Protein AF-A0ABD5N5E5-F1 (afdb_monomer)

Mean predicted aligned error: 9.1 Å

Sequence (250 aa):
MISLVLTTMMSLALGVACGLLIPGIERKVHARIQQRVGPPITTPGFWNVMKFLFKKRITPNSPNPALYHLVLTAALACVLAVLAISTPAWWGILGFASVLGVAGLLKVEESVYVFMGSLADSVMSVRMPANDMTRYASFKDAVRTPFERVSAVRSLKMITLGSFPFYIALFIPFVKAGGVGFADVGRLSWPVIGSLSGLLGAATYFIGYNIMTNNRPFDIIKPKVDIIEGGLMEYAAAWRGMYYVLSGVL

Radius of gyration: 21.31 Å; Cα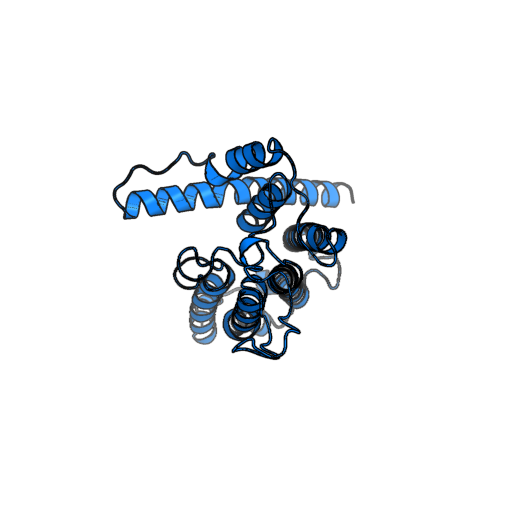 contacts (8 Å, |Δi|>4): 329; chains: 1; bounding box: 56×44×65 Å

Nearest PDB structures (foldseek):
  7z80-assembly1_H  TM=8.407E-01  e=4.094E-06  Escherichia coli BL21(DE3)
  7zmb-assembly1_1  TM=8.524E-01  e=7.679E-06  Thermochaetoides thermophila DSM 1495
  8iao-assembly1_H  TM=8.030E-01  e=4.430E-05  Mus musculus
  7tgh-assembly1_1  TM=8.026E-01  e=6.942E-05  Tetrahymena thermophila
  8uey-assembly1_1H  TM=5.786E-01  e=6.493E-03  Sus scrofa

Structure (mmCIF, N/CA/C/O backbone):
data_AF-A0ABD5N5E5-F1
#
_entry.id   AF-A0ABD5N5E5-F1
#
loop_
_atom_site.group_PDB
_atom_site.id
_atom_site.type_symbol
_atom_site.label_atom_id
_atom_site.label_alt_id
_atom_site.label_comp_id
_atom_site.label_asym_id
_atom_site.label_entity_id
_atom_site.label_seq_id
_atom_site.pdbx_PDB_ins_code
_atom_site.Cartn_x
_atom_site.Cartn_y
_atom_site.Cartn_z
_atom_site.occupancy
_atom_site.B_iso_or_equiv
_atom_site.auth_seq_id
_atom_site.auth_comp_id
_atom_site.auth_asym_id
_atom_site.auth_atom_id
_atom_site.pdbx_PDB_model_num
ATOM 1 N N . MET A 1 1 ? 29.349 5.158 -6.153 1.00 69.88 1 MET A N 1
ATOM 2 C CA . MET A 1 1 ? 28.641 4.955 -4.864 1.00 69.88 1 MET A CA 1
ATOM 3 C C . MET A 1 1 ? 27.874 6.200 -4.425 1.00 69.88 1 MET A C 1
ATOM 5 O O . MET A 1 1 ? 26.675 6.088 -4.231 1.00 69.88 1 MET A O 1
ATOM 9 N N . ILE A 1 2 ? 28.501 7.382 -4.349 1.00 79.19 2 ILE A N 1
ATOM 10 C CA . ILE A 1 2 ? 27.824 8.637 -3.947 1.00 79.19 2 ILE A CA 1
ATOM 11 C C . ILE A 1 2 ? 26.636 8.990 -4.865 1.00 79.19 2 ILE A C 1
ATOM 13 O O . ILE A 1 2 ? 25.566 9.329 -4.375 1.00 79.19 2 ILE A O 1
ATOM 17 N N . SER A 1 3 ? 26.778 8.826 -6.185 1.00 77.31 3 SER A N 1
ATOM 18 C CA . SER A 1 3 ? 25.686 9.047 -7.150 1.00 77.31 3 SER A CA 1
ATOM 19 C C . SER A 1 3 ? 24.491 8.105 -6.951 1.00 77.31 3 SER A C 1
ATOM 21 O O . SER A 1 3 ? 23.347 8.523 -7.106 1.00 77.31 3 SER A O 1
ATOM 23 N N . LEU A 1 4 ? 24.733 6.850 -6.558 1.00 78.88 4 LEU A N 1
ATOM 24 C CA . LEU A 1 4 ? 23.681 5.870 -6.269 1.00 78.88 4 LEU A CA 1
ATOM 25 C C . LEU A 1 4 ? 22.939 6.224 -4.972 1.00 78.88 4 LEU A C 1
ATOM 27 O O . LEU A 1 4 ? 21.713 6.214 -4.929 1.00 78.88 4 LEU A O 1
ATOM 31 N N . VAL A 1 5 ? 23.664 6.624 -3.926 1.00 81.25 5 VAL A N 1
ATOM 32 C CA . VAL A 1 5 ? 23.046 7.084 -2.670 1.00 81.25 5 VAL A CA 1
ATOM 33 C C . VAL A 1 5 ? 22.237 8.370 -2.887 1.00 81.25 5 VAL A C 1
ATOM 35 O O . VAL A 1 5 ? 21.127 8.500 -2.381 1.00 81.25 5 VAL A O 1
ATOM 38 N N . LEU A 1 6 ? 22.737 9.310 -3.690 1.00 83.94 6 LEU A N 1
ATOM 39 C CA . LEU A 1 6 ? 22.021 10.556 -3.966 1.00 83.94 6 LEU A CA 1
ATOM 40 C C . LEU A 1 6 ? 20.745 10.323 -4.790 1.00 83.94 6 LEU A C 1
ATOM 42 O O . LEU A 1 6 ? 19.688 10.853 -4.455 1.00 83.94 6 LEU A O 1
ATOM 46 N N . THR A 1 7 ? 20.827 9.511 -5.847 1.00 81.88 7 THR A N 1
ATOM 47 C CA . THR A 1 7 ? 19.668 9.198 -6.704 1.00 81.88 7 THR A CA 1
ATOM 48 C C . THR A 1 7 ? 18.578 8.457 -5.938 1.00 81.88 7 THR A C 1
ATOM 50 O O . THR A 1 7 ? 17.400 8.769 -6.096 1.00 81.88 7 THR A O 1
ATOM 53 N N . THR A 1 8 ? 18.957 7.545 -5.044 1.00 81.81 8 THR A N 1
ATOM 54 C CA . THR A 1 8 ? 18.003 6.830 -4.185 1.00 81.81 8 THR A CA 1
ATOM 55 C C . THR A 1 8 ? 17.321 7.733 -3.181 1.00 81.81 8 THR A C 1
ATOM 57 O O . THR A 1 8 ? 16.093 7.751 -3.127 1.00 81.81 8 THR A O 1
ATOM 60 N N . MET A 1 9 ? 18.081 8.544 -2.448 1.00 85.00 9 MET A N 1
ATOM 61 C CA . MET A 1 9 ? 17.521 9.531 -1.522 1.00 85.00 9 MET A CA 1
ATOM 62 C C . MET A 1 9 ? 16.560 10.489 -2.230 1.00 85.00 9 MET A C 1
ATOM 64 O O . MET A 1 9 ? 15.454 10.721 -1.743 1.00 85.00 9 MET A O 1
ATOM 68 N N . MET A 1 10 ? 16.934 10.984 -3.413 1.00 86.31 10 MET A N 1
ATOM 69 C CA . MET A 1 10 ? 16.081 11.872 -4.201 1.00 86.31 10 MET A CA 1
ATOM 70 C C . MET A 1 10 ? 14.803 11.170 -4.675 1.00 86.31 10 MET A C 1
ATOM 72 O O . MET A 1 10 ? 13.719 11.738 -4.566 1.00 86.31 10 MET A O 1
ATOM 76 N N . SER A 1 11 ? 14.902 9.926 -5.150 1.00 83.75 11 SER A N 1
ATOM 77 C CA . SER A 1 11 ? 13.737 9.152 -5.593 1.00 83.75 11 SER A CA 1
ATOM 78 C C . SER A 1 11 ? 12.757 8.845 -4.462 1.00 83.75 11 SER A C 1
ATOM 80 O O . SER A 1 11 ? 11.551 8.973 -4.652 1.00 83.75 11 SER A O 1
ATOM 82 N N . LEU A 1 12 ? 13.259 8.517 -3.269 1.00 85.81 12 LEU A N 1
ATOM 83 C CA . LEU A 1 12 ? 12.432 8.253 -2.095 1.00 85.81 12 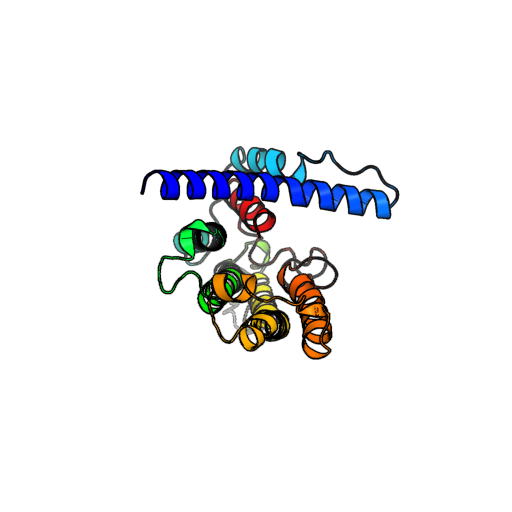LEU A CA 1
ATOM 84 C C . LEU A 1 12 ? 11.744 9.531 -1.621 1.00 85.81 12 LEU A C 1
ATOM 86 O O . LEU A 1 12 ? 10.546 9.515 -1.350 1.00 85.81 12 LEU A O 1
ATOM 90 N N . ALA A 1 13 ? 12.471 10.650 -1.580 1.00 87.25 13 ALA A N 1
ATOM 91 C CA . ALA A 1 13 ? 11.900 11.944 -1.228 1.00 87.25 13 ALA A CA 1
ATOM 92 C C . ALA A 1 13 ? 10.788 12.358 -2.206 1.00 87.25 13 ALA A C 1
ATOM 94 O O . ALA A 1 13 ? 9.707 12.760 -1.774 1.00 87.25 13 ALA A O 1
ATOM 95 N N . LEU A 1 14 ? 11.020 12.205 -3.515 1.00 87.38 14 LEU A N 1
ATOM 96 C CA . LEU A 1 14 ? 10.020 12.490 -4.545 1.00 87.38 14 LEU A CA 1
ATOM 97 C C . LEU A 1 14 ? 8.824 11.535 -4.473 1.00 87.38 14 LEU A C 1
ATOM 99 O O . LEU A 1 14 ? 7.688 11.993 -4.577 1.00 87.38 14 LEU A O 1
ATOM 103 N N . GLY A 1 15 ? 9.059 10.240 -4.255 1.00 84.88 15 GLY A N 1
ATOM 104 C CA . GLY A 1 15 ? 8.008 9.232 -4.119 1.00 84.88 15 GLY A CA 1
ATOM 105 C C . GLY A 1 15 ? 7.098 9.511 -2.925 1.00 84.88 15 GLY A C 1
ATOM 106 O O . GLY A 1 15 ? 5.880 9.552 -3.075 1.00 84.88 15 GLY A O 1
ATOM 107 N N . VAL A 1 16 ? 7.674 9.817 -1.760 1.00 86.50 16 VAL A N 1
ATOM 108 C CA . VAL A 1 16 ? 6.903 10.190 -0.564 1.00 86.50 16 VAL A CA 1
ATOM 109 C C . VAL A 1 16 ? 6.163 11.514 -0.770 1.00 86.50 16 VAL A C 1
ATOM 111 O O . VAL A 1 16 ? 4.989 11.619 -0.415 1.00 86.50 16 VAL A O 1
ATOM 114 N N . ALA A 1 17 ? 6.799 12.519 -1.380 1.00 86.69 17 ALA A N 1
ATOM 115 C CA . ALA A 1 17 ? 6.150 13.797 -1.668 1.00 86.69 17 ALA A CA 1
ATOM 116 C C . ALA A 1 17 ? 4.953 13.633 -2.619 1.00 86.69 17 ALA A C 1
ATOM 118 O O . ALA A 1 17 ? 3.877 14.167 -2.346 1.00 86.69 17 ALA A O 1
ATOM 119 N N . CYS A 1 18 ? 5.107 12.857 -3.696 1.00 85.69 18 CYS A N 1
ATOM 120 C CA . CYS A 1 18 ? 4.021 12.557 -4.627 1.00 85.69 18 CYS A CA 1
ATOM 121 C C . CYS A 1 18 ? 2.919 11.736 -3.949 1.00 85.69 18 CYS A C 1
ATOM 123 O O . CYS A 1 18 ? 1.743 12.082 -4.071 1.00 85.69 18 CYS A O 1
ATOM 125 N N . GLY A 1 19 ? 3.287 10.722 -3.163 1.00 84.62 19 GLY A N 1
ATOM 126 C CA . GLY A 1 19 ? 2.339 9.876 -2.441 1.00 84.62 19 GLY A CA 1
ATOM 127 C C . GLY A 1 19 ? 1.475 10.637 -1.433 1.00 84.62 19 GLY A C 1
ATOM 128 O O . GLY A 1 19 ? 0.301 10.335 -1.244 1.00 84.62 19 GLY A O 1
ATOM 129 N N . LEU A 1 20 ? 1.994 11.712 -0.835 1.00 86.69 20 LEU A N 1
ATOM 130 C CA . LEU A 1 20 ? 1.195 12.588 0.028 1.00 86.69 20 LEU A CA 1
ATOM 131 C C . LEU A 1 20 ? 0.226 13.494 -0.752 1.00 86.69 20 LEU A C 1
ATOM 133 O O . LEU A 1 20 ? -0.758 13.972 -0.184 1.00 86.69 20 LEU A O 1
ATOM 137 N N . LEU A 1 21 ? 0.469 13.748 -2.038 1.00 87.31 21 LEU A N 1
ATOM 138 C CA . LEU A 1 21 ? -0.374 14.614 -2.868 1.00 87.31 21 LEU A CA 1
ATOM 139 C C . LEU A 1 21 ? -1.486 13.842 -3.593 1.00 87.31 21 LEU A C 1
ATOM 141 O O . LEU A 1 21 ? -2.581 14.387 -3.765 1.00 87.31 21 LEU A O 1
ATOM 145 N N . ILE A 1 22 ? -1.245 12.580 -3.968 1.00 87.12 22 ILE A N 1
ATOM 146 C CA . ILE A 1 22 ? -2.197 11.735 -4.714 1.00 87.12 22 ILE A CA 1
ATOM 147 C C . ILE A 1 22 ? -3.571 11.633 -4.018 1.00 87.12 22 ILE A C 1
ATOM 149 O O . ILE A 1 22 ? -4.572 11.953 -4.668 1.00 87.12 22 ILE A O 1
ATOM 153 N N . PRO A 1 23 ? -3.677 11.333 -2.704 1.00 85.94 23 PRO A N 1
ATOM 154 C CA . PRO A 1 23 ? -4.973 11.279 -2.015 1.00 85.94 23 PRO A CA 1
ATOM 155 C C . PRO A 1 23 ? -5.729 12.618 -2.033 1.00 85.94 23 PRO A C 1
ATOM 157 O O . PRO A 1 23 ? -6.961 12.670 -1.960 1.00 85.94 23 PRO A O 1
ATOM 160 N N . GLY A 1 24 ? -4.988 13.726 -2.115 1.00 86.25 24 GLY A N 1
ATOM 161 C CA . GLY A 1 24 ? -5.522 15.073 -2.286 1.00 86.25 24 GLY A CA 1
ATOM 162 C C . GLY A 1 24 ? -6.202 15.272 -3.630 1.00 86.25 24 GLY A C 1
ATOM 163 O O . GLY A 1 24 ? -7.323 15.788 -3.698 1.00 86.25 24 GLY A O 1
ATOM 164 N N . ILE A 1 25 ? -5.530 14.835 -4.693 1.00 88.81 25 ILE A N 1
ATOM 165 C CA . ILE A 1 25 ? -6.036 14.902 -6.064 1.00 88.81 25 ILE A CA 1
ATOM 166 C C . ILE A 1 25 ? -7.268 14.008 -6.202 1.00 88.81 25 ILE A C 1
ATOM 168 O O . ILE A 1 25 ? -8.305 14.479 -6.672 1.00 88.81 25 ILE A O 1
ATOM 172 N N . GLU A 1 26 ? -7.198 12.772 -5.706 1.00 87.62 26 GLU A N 1
ATOM 173 C CA . GLU A 1 26 ? -8.296 11.806 -5.765 1.00 87.62 26 GLU A CA 1
ATOM 174 C C . GLU A 1 26 ? -9.577 12.377 -5.135 1.00 87.62 26 GLU A C 1
ATOM 176 O O . GLU A 1 26 ? -10.637 12.413 -5.762 1.00 87.62 26 GLU A O 1
ATOM 181 N N . ARG A 1 27 ? -9.486 12.939 -3.920 1.00 86.62 27 ARG A N 1
ATOM 182 C CA . ARG A 1 27 ? -10.649 13.547 -3.247 1.00 86.62 27 ARG A CA 1
ATOM 183 C C . ARG A 1 27 ? -11.213 14.750 -3.985 1.00 86.62 27 ARG A C 1
ATOM 185 O O . ARG A 1 27 ? -12.422 14.977 -3.927 1.00 86.62 27 ARG A O 1
ATOM 192 N N . LYS A 1 28 ? -10.366 15.531 -4.654 1.00 90.12 28 LYS A N 1
ATOM 193 C CA . LYS A 1 28 ? -10.814 16.678 -5.445 1.00 90.12 28 LYS A CA 1
ATOM 194 C C . LYS A 1 28 ? -11.566 16.211 -6.689 1.00 90.12 28 LYS A C 1
ATOM 196 O O . LYS A 1 28 ? -12.632 16.754 -6.966 1.00 90.12 28 LYS A O 1
ATOM 201 N N . VAL A 1 29 ? -11.071 15.180 -7.375 1.00 90.44 29 VAL A N 1
ATOM 202 C CA . VAL A 1 29 ? -11.747 14.556 -8.524 1.00 90.44 29 VAL A CA 1
ATOM 203 C C . VAL A 1 29 ? -13.093 13.962 -8.102 1.00 90.44 29 VAL A C 1
ATOM 205 O O . VAL A 1 29 ? -14.115 14.321 -8.682 1.00 90.44 29 VAL A O 1
ATOM 208 N N . HIS A 1 30 ? -13.133 13.165 -7.027 1.00 89.12 30 HIS A N 1
ATOM 209 C CA . HIS A 1 30 ? -14.384 12.611 -6.486 1.00 89.12 30 HIS A CA 1
ATOM 210 C C . HIS A 1 30 ? -15.402 13.697 -6.133 1.00 89.12 30 HIS A C 1
ATOM 212 O O . HIS A 1 30 ? -16.586 13.560 -6.428 1.00 89.12 30 HIS A O 1
ATOM 218 N N . ALA A 1 31 ? -14.954 14.795 -5.521 1.00 91.88 31 ALA A N 1
ATOM 219 C CA . ALA A 1 31 ? -15.828 15.912 -5.188 1.00 91.88 31 ALA A CA 1
ATOM 220 C C . ALA A 1 31 ? -16.404 16.590 -6.440 1.00 91.88 31 ALA A C 1
ATOM 222 O O . ALA A 1 31 ? -17.591 16.900 -6.458 1.00 91.88 31 ALA A O 1
ATOM 223 N N . ARG A 1 32 ? -15.601 16.765 -7.498 1.00 92.56 32 ARG A N 1
ATOM 224 C CA . ARG A 1 32 ? -16.070 17.326 -8.775 1.00 92.56 32 ARG A CA 1
ATOM 225 C C . ARG A 1 32 ? -17.082 16.422 -9.472 1.00 92.56 32 ARG A C 1
ATOM 227 O O . ARG A 1 32 ? -18.097 16.936 -9.926 1.00 92.56 32 ARG A O 1
ATOM 234 N N . ILE A 1 33 ? -16.849 15.108 -9.491 1.00 93.25 33 ILE A N 1
ATOM 235 C CA . ILE A 1 33 ? -17.811 14.122 -10.018 1.00 93.25 33 ILE A CA 1
ATOM 236 C C . ILE A 1 33 ? -19.137 14.205 -9.248 1.00 93.25 33 ILE A C 1
ATOM 238 O O . ILE A 1 33 ? -20.207 14.161 -9.839 1.00 93.25 33 ILE A O 1
ATOM 242 N N . GLN A 1 34 ? -19.064 14.397 -7.931 1.00 94.38 34 GLN A N 1
ATOM 243 C CA . GLN A 1 34 ? -20.222 14.573 -7.047 1.00 94.38 34 GLN A CA 1
ATOM 244 C C . GLN A 1 34 ? -20.783 16.006 -7.037 1.00 94.38 34 GLN A C 1
ATOM 246 O O . GLN A 1 34 ? -21.599 16.323 -6.177 1.00 94.38 34 GLN A O 1
ATOM 251 N N . GLN A 1 35 ? -20.314 16.886 -7.929 1.00 94.25 35 GLN A N 1
ATOM 252 C CA . GLN A 1 35 ? -20.734 18.289 -8.029 1.00 94.25 35 GLN A CA 1
ATOM 253 C C . GLN A 1 35 ? -20.646 19.080 -6.709 1.00 94.25 35 GLN A C 1
ATOM 255 O O . GLN A 1 35 ? -21.435 19.983 -6.446 1.00 94.25 35 GLN A O 1
ATOM 260 N N . ARG A 1 36 ? -19.645 18.783 -5.875 1.00 94.56 36 ARG A N 1
ATOM 261 C CA . ARG A 1 36 ? -19.340 19.523 -4.643 1.00 94.56 36 ARG A CA 1
ATOM 262 C C . ARG A 1 36 ? -17.916 20.069 -4.648 1.00 94.56 36 ARG A C 1
ATOM 264 O O . ARG A 1 36 ? -17.038 19.613 -5.385 1.00 94.56 36 ARG A O 1
ATOM 271 N N . VAL A 1 37 ? -17.658 21.066 -3.808 1.00 89.69 37 VAL A N 1
ATOM 272 C CA . VAL A 1 37 ? -16.299 21.589 -3.618 1.00 89.69 37 VAL A CA 1
ATOM 273 C C . VAL A 1 37 ? -15.527 20.638 -2.705 1.00 89.69 37 VAL A C 1
ATOM 275 O O . VAL A 1 37 ? -15.923 20.382 -1.570 1.00 89.69 37 VAL A O 1
ATOM 278 N N . GLY A 1 38 ? -14.440 20.073 -3.233 1.00 88.25 38 GLY A N 1
ATOM 279 C CA . GLY A 1 38 ? -13.550 19.189 -2.486 1.00 88.25 38 GLY A CA 1
ATOM 280 C C . GLY A 1 38 ? -12.571 19.950 -1.587 1.00 88.25 38 GLY A C 1
ATOM 281 O O . GLY A 1 38 ? -12.376 21.154 -1.763 1.00 88.25 38 GLY A O 1
ATOM 282 N N . PRO A 1 39 ? -11.916 19.250 -0.647 1.00 88.56 39 PRO A N 1
ATOM 283 C CA . PRO A 1 39 ? -10.874 19.840 0.185 1.00 88.56 39 PRO A CA 1
ATOM 284 C C . PRO A 1 39 ? -9.656 20.293 -0.652 1.00 88.56 39 PRO A C 1
ATOM 286 O O . PRO A 1 39 ? -9.466 19.820 -1.779 1.00 88.56 39 PRO A O 1
ATOM 289 N N . PRO A 1 40 ? -8.796 21.176 -0.109 1.00 89.38 40 PRO A N 1
ATOM 290 C CA . PRO A 1 40 ? -7.514 21.522 -0.724 1.00 89.38 40 PRO A CA 1
ATOM 291 C C . PRO A 1 40 ? -6.620 20.292 -0.935 1.00 89.38 40 PRO A C 1
ATOM 293 O O . PRO A 1 40 ? -6.684 19.329 -0.174 1.00 89.38 40 PRO A O 1
ATOM 296 N N . ILE A 1 41 ? -5.745 20.337 -1.946 1.00 85.88 41 ILE A N 1
ATOM 297 C CA . ILE A 1 41 ? -4.923 19.184 -2.372 1.00 85.88 41 ILE A CA 1
ATOM 298 C C . ILE A 1 41 ? -3.960 18.732 -1.259 1.00 85.88 41 ILE A C 1
ATOM 300 O O . ILE A 1 41 ? -3.747 17.543 -1.064 1.00 85.88 41 ILE A O 1
ATOM 304 N N . THR A 1 42 ? -3.423 19.659 -0.467 1.00 86.12 42 THR A N 1
ATOM 305 C CA . THR A 1 42 ? -2.471 19.347 0.614 1.00 86.12 42 THR A CA 1
ATOM 306 C C . THR A 1 42 ? -3.133 18.816 1.887 1.00 86.12 42 THR A C 1
ATOM 308 O O . THR A 1 42 ? -2.448 18.308 2.776 1.00 86.12 42 THR A O 1
ATOM 311 N N . THR A 1 43 ? -4.460 18.928 2.014 1.00 83.12 43 THR A N 1
ATOM 312 C CA . THR A 1 43 ? -5.166 18.583 3.254 1.00 83.12 43 THR A CA 1
ATOM 313 C C . THR A 1 43 ? -5.168 17.077 3.544 1.00 83.12 43 THR A C 1
ATOM 315 O O . THR A 1 43 ? -4.866 16.700 4.677 1.00 83.12 43 THR A O 1
ATOM 318 N N . PRO A 1 44 ? -5.480 16.187 2.579 1.00 79.56 44 PRO A N 1
ATOM 319 C CA . PRO A 1 44 ? -5.614 14.762 2.868 1.00 79.56 44 PRO A CA 1
ATOM 320 C C . PRO A 1 44 ? -4.305 14.045 3.203 1.00 79.56 44 PRO A C 1
ATOM 322 O O . PRO A 1 44 ? -4.348 13.124 4.014 1.00 79.56 44 PRO A O 1
ATOM 325 N N . GLY A 1 45 ? -3.181 14.461 2.617 1.00 81.94 45 GLY A N 1
ATOM 326 C CA . GLY A 1 45 ? -1.866 13.900 2.925 1.00 81.94 45 GLY A CA 1
ATOM 327 C C . GLY A 1 45 ? -1.163 14.679 4.025 1.00 81.94 45 GLY A C 1
ATOM 328 O O . GLY A 1 45 ? -1.266 14.332 5.200 1.00 81.94 45 GLY A O 1
ATOM 329 N N . PHE A 1 46 ? -0.474 15.757 3.648 1.00 84.06 46 PHE A N 1
ATOM 330 C CA . PHE A 1 46 ? 0.436 16.489 4.534 1.00 84.06 46 PHE A CA 1
ATOM 331 C C . PHE A 1 46 ? -0.221 16.959 5.842 1.00 84.06 46 PHE A C 1
ATOM 333 O O . PHE A 1 46 ? 0.261 16.640 6.931 1.00 84.06 46 PHE A O 1
ATOM 340 N N . TRP A 1 47 ? -1.359 17.659 5.767 1.00 87.06 47 TRP A N 1
ATOM 341 C CA . TRP A 1 47 ? -2.005 18.187 6.976 1.00 87.06 47 TRP A CA 1
ATOM 342 C C . TRP A 1 47 ? -2.575 17.102 7.885 1.00 87.06 47 TRP A C 1
ATOM 344 O O . TRP A 1 47 ? -2.540 17.252 9.107 1.00 87.06 47 TRP A O 1
ATOM 354 N N . ASN A 1 48 ? -3.084 16.005 7.324 1.00 86.19 48 ASN A N 1
ATOM 355 C CA . ASN A 1 48 ? -3.565 14.892 8.134 1.00 86.19 48 ASN A CA 1
ATOM 356 C C . ASN A 1 48 ? -2.420 14.203 8.868 1.00 86.19 48 ASN A C 1
ATOM 358 O O . ASN A 1 48 ? -2.558 13.948 10.062 1.00 86.19 48 ASN A O 1
ATOM 362 N N . VAL A 1 49 ? -1.296 13.947 8.194 1.00 87.75 49 VAL A N 1
ATOM 363 C CA . VAL A 1 49 ? -0.107 13.368 8.831 1.00 87.75 49 VAL A CA 1
ATOM 364 C C . VAL A 1 49 ? 0.321 14.250 10.003 1.00 87.75 49 VAL A C 1
ATOM 366 O O . VAL A 1 49 ? 0.337 13.774 11.137 1.00 87.75 49 VAL A O 1
ATOM 369 N N . MET A 1 50 ? 0.508 15.555 9.778 1.00 87.62 50 MET A N 1
ATOM 370 C CA . MET A 1 50 ? 0.855 16.505 10.845 1.00 87.62 50 MET A CA 1
ATOM 371 C C . MET A 1 50 ? -0.162 16.495 11.994 1.00 87.62 50 MET A C 1
ATOM 373 O O . MET A 1 50 ? 0.212 16.379 13.160 1.00 87.62 50 MET A O 1
ATOM 377 N N . LYS A 1 51 ? -1.464 16.530 11.687 1.00 89.38 51 LYS A N 1
ATOM 378 C CA . LYS A 1 51 ? -2.540 16.464 12.688 1.00 89.38 51 LYS A CA 1
ATOM 379 C C . LYS A 1 51 ? -2.459 15.203 13.549 1.00 89.38 51 LYS A C 1
ATOM 381 O O . LYS A 1 51 ? -2.711 15.273 14.750 1.00 89.38 51 LYS A O 1
ATOM 386 N N . PHE A 1 52 ? -2.171 14.049 12.953 1.00 88.44 52 PHE A N 1
ATOM 387 C CA . PHE A 1 52 ? -2.085 12.781 13.675 1.00 88.44 52 PHE A CA 1
ATOM 388 C C . PHE A 1 52 ? -0.813 12.670 14.521 1.00 88.44 52 PHE A C 1
ATOM 390 O O . PHE A 1 52 ? -0.884 12.085 15.601 1.00 88.44 52 PHE A O 1
ATOM 397 N N . LEU A 1 53 ? 0.299 13.282 14.099 1.00 87.56 53 LEU A N 1
ATOM 398 C CA . LEU A 1 53 ? 1.525 13.366 14.901 1.00 87.56 53 LEU A CA 1
ATOM 399 C C . LEU A 1 53 ? 1.320 14.148 16.208 1.00 87.56 53 LEU A C 1
ATOM 401 O O . LEU A 1 53 ? 1.858 13.749 17.237 1.00 87.56 53 LEU A O 1
ATOM 405 N N . PHE A 1 54 ? 0.514 15.214 16.191 1.00 89.00 54 PHE A N 1
ATOM 406 C CA . PHE A 1 54 ? 0.246 16.036 17.381 1.00 89.00 54 PHE A CA 1
ATOM 407 C C . PHE A 1 54 ? -0.776 15.441 18.359 1.00 89.00 54 PHE A C 1
ATOM 409 O O . PHE A 1 54 ? -0.985 15.981 19.446 1.00 89.00 54 PHE A O 1
ATOM 416 N N . LYS A 1 55 ? -1.448 14.341 18.006 1.00 90.19 55 LYS A N 1
ATOM 417 C CA . LYS A 1 55 ? -2.409 13.700 18.911 1.00 90.19 55 LYS A CA 1
ATOM 418 C C . LYS A 1 55 ? -1.703 12.882 19.994 1.00 90.19 55 LYS A C 1
ATOM 420 O O . LYS A 1 55 ? -0.665 12.268 19.755 1.00 90.19 55 LYS A O 1
ATOM 425 N N . LYS A 1 56 ? -2.321 12.809 21.179 1.00 86.25 56 LYS A N 1
ATOM 426 C CA . LYS A 1 56 ? -1.868 11.928 22.267 1.00 86.25 56 LYS A CA 1
ATOM 427 C C . LYS A 1 56 ? -1.921 10.469 21.817 1.00 86.25 56 LYS A C 1
ATOM 429 O O . LYS A 1 56 ? -2.925 10.032 21.255 1.00 86.25 56 LYS A O 1
ATOM 434 N N . ARG A 1 57 ? -0.837 9.732 22.066 1.00 81.19 57 ARG A N 1
ATOM 435 C CA . ARG A 1 57 ? -0.748 8.301 21.757 1.00 81.19 57 ARG A CA 1
ATOM 436 C C . ARG A 1 57 ? -1.632 7.521 22.725 1.00 81.19 57 ARG A C 1
ATOM 438 O O . ARG A 1 57 ? -1.610 7.787 23.922 1.00 81.19 57 ARG A O 1
ATOM 445 N N . ILE A 1 58 ? -2.395 6.583 22.181 1.00 79.56 58 ILE A N 1
ATOM 446 C CA . ILE A 1 58 ? -3.185 5.615 22.942 1.00 79.56 58 ILE A CA 1
ATOM 447 C C . ILE A 1 58 ? -2.441 4.286 22.833 1.00 79.56 58 ILE A C 1
ATOM 449 O O . ILE A 1 58 ? -1.924 3.963 21.760 1.00 79.56 58 ILE A O 1
ATOM 453 N N . THR A 1 59 ? -2.328 3.560 23.940 1.00 78.00 59 THR A N 1
ATOM 454 C CA . THR A 1 59 ? -1.774 2.205 23.943 1.00 78.00 59 THR A CA 1
ATOM 455 C C . THR A 1 59 ? -2.802 1.257 23.329 1.00 78.00 59 THR A C 1
ATOM 457 O O . THR A 1 59 ? -3.930 1.236 23.826 1.00 78.00 59 THR A O 1
ATOM 460 N N . PRO A 1 60 ? -2.453 0.511 22.268 1.00 77.44 60 PRO A N 1
ATOM 461 C CA . PRO A 1 60 ? -3.398 -0.390 21.625 1.00 77.44 60 PRO A CA 1
ATOM 462 C C . PRO A 1 60 ? -3.745 -1.547 22.561 1.00 77.44 60 PRO A C 1
ATOM 464 O O . PRO A 1 60 ? -2.871 -2.065 23.264 1.00 77.44 60 PRO A O 1
ATOM 467 N N . ASN A 1 61 ? -5.001 -1.980 22.537 1.00 77.56 61 ASN A N 1
ATOM 468 C CA . ASN A 1 61 ? -5.402 -3.226 23.173 1.00 77.56 61 ASN A CA 1
ATOM 469 C C . ASN A 1 61 ? -5.061 -4.389 22.228 1.00 77.56 61 ASN A C 1
ATOM 471 O O . ASN A 1 61 ? -5.747 -4.648 21.241 1.00 77.56 61 ASN A O 1
ATOM 475 N N . SER A 1 62 ? -3.923 -5.032 22.480 1.00 78.75 62 SER A N 1
ATOM 476 C CA . SER A 1 62 ? -3.387 -6.119 21.661 1.00 78.75 62 SER A CA 1
ATOM 477 C C . SER A 1 62 ? -2.717 -7.160 22.557 1.00 78.75 62 SER A C 1
ATOM 479 O O . SER A 1 62 ? -2.077 -6.770 23.539 1.00 78.75 62 SER A O 1
ATOM 481 N N . PRO A 1 63 ? -2.759 -8.459 22.200 1.00 78.50 63 PRO A N 1
ATOM 482 C CA . PRO A 1 63 ? -1.974 -9.487 22.878 1.00 78.50 63 PRO A CA 1
ATOM 483 C C . PRO A 1 63 ? -0.474 -9.171 22.887 1.00 78.50 63 PRO A C 1
ATOM 485 O O . PRO A 1 63 ? 0.232 -9.540 23.822 1.00 78.50 63 PRO A O 1
ATOM 488 N N . ASN A 1 64 ? 0.022 -8.481 21.850 1.00 83.31 64 ASN A N 1
ATOM 489 C CA . ASN A 1 64 ? 1.402 -8.019 21.783 1.00 83.31 64 ASN A CA 1
ATOM 490 C C . ASN A 1 64 ? 1.496 -6.624 21.127 1.00 83.31 64 ASN A C 1
ATOM 492 O O . ASN A 1 64 ? 1.607 -6.516 19.898 1.00 83.31 64 ASN A O 1
ATOM 496 N N . PRO A 1 65 ? 1.513 -5.541 21.929 1.00 82.06 65 PRO A N 1
ATOM 497 C CA . PRO A 1 65 ? 1.501 -4.173 21.411 1.00 82.06 65 PRO A CA 1
ATOM 498 C C . PRO A 1 65 ? 2.779 -3.810 20.640 1.00 82.06 65 PRO A C 1
ATOM 500 O O . PRO A 1 65 ? 2.734 -2.993 19.719 1.00 82.06 65 PRO A O 1
ATOM 503 N N . ALA A 1 66 ? 3.919 -4.427 20.968 1.00 85.56 66 ALA A N 1
ATOM 504 C CA . ALA A 1 66 ? 5.177 -4.174 20.270 1.00 85.56 66 ALA A CA 1
ATOM 505 C C . ALA A 1 66 ? 5.136 -4.708 18.832 1.00 85.56 66 ALA A C 1
ATOM 507 O O . ALA A 1 66 ? 5.484 -3.984 17.898 1.00 85.56 66 ALA A O 1
ATOM 508 N N . LEU A 1 67 ? 4.648 -5.942 18.643 1.00 85.62 67 LEU A N 1
ATOM 509 C CA . LEU A 1 67 ? 4.476 -6.524 17.309 1.00 85.62 67 LEU A CA 1
ATOM 510 C C . LEU A 1 67 ? 3.468 -5.731 16.481 1.00 85.62 67 LEU A C 1
ATOM 512 O O . LEU A 1 67 ? 3.723 -5.467 15.311 1.00 85.62 67 LEU A O 1
ATOM 516 N N . TYR A 1 68 ? 2.370 -5.279 17.085 1.00 84.50 68 TYR A N 1
ATOM 517 C CA . TYR A 1 68 ? 1.365 -4.482 16.381 1.00 84.50 68 TYR A CA 1
ATOM 518 C C . TYR A 1 68 ? 1.934 -3.170 15.809 1.00 84.50 68 TYR A C 1
ATOM 520 O O . TYR A 1 68 ? 1.612 -2.778 14.687 1.00 84.50 68 TYR A O 1
ATOM 528 N N . HIS A 1 69 ? 2.831 -2.499 16.532 1.00 86.56 69 HIS A N 1
ATOM 529 C CA . HIS A 1 69 ? 3.535 -1.323 16.012 1.00 86.56 69 HIS A CA 1
ATOM 530 C C . HIS A 1 69 ? 4.612 -1.678 14.979 1.00 86.56 69 HIS A C 1
ATOM 532 O O . HIS A 1 69 ? 4.753 -0.971 13.980 1.00 86.56 69 HIS A O 1
ATOM 538 N N . LEU A 1 70 ? 5.330 -2.785 15.186 1.00 87.81 70 LEU A N 1
ATOM 539 C CA . LEU A 1 70 ? 6.378 -3.260 14.281 1.00 87.81 70 LEU A CA 1
ATOM 540 C C . LEU A 1 70 ? 5.825 -3.657 12.910 1.00 87.81 70 LEU A C 1
ATOM 542 O O . LEU A 1 70 ? 6.451 -3.391 11.892 1.00 87.81 70 LEU A O 1
ATOM 546 N N . VAL A 1 71 ? 4.628 -4.238 12.862 1.00 87.25 71 VAL A N 1
ATOM 547 C CA . VAL A 1 71 ? 3.956 -4.597 11.606 1.00 87.25 71 VAL A CA 1
ATOM 548 C C . VAL A 1 71 ? 3.799 -3.367 10.700 1.00 87.25 71 VAL A C 1
ATOM 550 O O . VAL A 1 71 ? 4.098 -3.435 9.510 1.00 87.25 71 VAL A O 1
ATOM 553 N N . LEU A 1 72 ? 3.431 -2.209 11.259 1.00 86.94 72 LEU A N 1
ATOM 554 C CA . LEU A 1 72 ? 3.285 -0.978 10.480 1.00 86.94 72 LEU A CA 1
ATOM 555 C C . LEU A 1 72 ? 4.632 -0.381 10.037 1.00 86.94 72 LEU A C 1
ATOM 557 O O . LEU A 1 72 ? 4.738 0.132 8.922 1.00 86.94 72 LEU A O 1
ATOM 561 N N . THR A 1 73 ? 5.669 -0.438 10.879 1.00 86.81 73 THR A N 1
ATOM 562 C CA . THR A 1 73 ? 7.009 0.033 10.487 1.00 86.81 73 THR A CA 1
ATOM 563 C C . THR A 1 73 ? 7.628 -0.863 9.418 1.00 86.81 73 THR A C 1
ATOM 565 O O . THR A 1 73 ? 8.232 -0.351 8.476 1.00 86.81 73 THR A O 1
ATOM 568 N N . ALA A 1 74 ? 7.428 -2.178 9.519 1.00 88.44 74 ALA A N 1
ATOM 569 C CA . ALA A 1 74 ? 7.860 -3.155 8.527 1.00 88.44 74 ALA A CA 1
ATOM 570 C C . ALA A 1 74 ? 7.171 -2.928 7.175 1.00 88.44 74 ALA A C 1
ATOM 572 O O . ALA A 1 74 ? 7.841 -2.945 6.144 1.00 88.44 74 ALA A O 1
ATOM 573 N N . ALA A 1 75 ? 5.866 -2.636 7.173 1.00 86.75 75 ALA A N 1
ATOM 574 C CA . ALA A 1 75 ? 5.130 -2.294 5.958 1.00 86.75 75 ALA A CA 1
ATOM 575 C C . ALA A 1 75 ? 5.717 -1.058 5.266 1.00 86.75 75 ALA A C 1
ATOM 577 O O . ALA A 1 75 ? 5.999 -1.081 4.071 1.00 86.75 75 ALA A O 1
ATOM 578 N N . LEU A 1 76 ? 5.974 0.005 6.035 1.00 87.50 76 LEU A N 1
ATOM 579 C CA . LEU A 1 76 ? 6.553 1.241 5.508 1.00 87.50 76 LEU A CA 1
ATOM 580 C C . LEU A 1 76 ? 7.957 0.987 4.939 1.00 87.50 76 LEU A C 1
ATOM 582 O O . LEU A 1 76 ? 8.267 1.450 3.843 1.00 87.50 76 LEU A O 1
ATOM 586 N N . ALA A 1 77 ? 8.780 0.197 5.633 1.00 88.19 77 ALA A N 1
ATOM 587 C CA . ALA A 1 77 ? 10.094 -0.207 5.141 1.00 88.19 77 ALA A CA 1
ATOM 588 C C . ALA A 1 77 ? 10.009 -1.011 3.831 1.00 88.19 77 ALA A C 1
ATOM 590 O O . ALA A 1 77 ? 10.798 -0.757 2.923 1.00 88.19 77 ALA A O 1
ATOM 591 N N . CYS A 1 78 ? 9.037 -1.921 3.698 1.00 86.56 78 CYS A N 1
ATOM 592 C CA . CYS A 1 78 ? 8.816 -2.679 2.464 1.00 86.56 78 CYS A CA 1
ATOM 593 C C . CYS A 1 78 ? 8.437 -1.762 1.297 1.00 86.56 78 CYS A C 1
ATOM 595 O O . CYS A 1 78 ? 9.021 -1.877 0.224 1.00 86.56 78 CYS A O 1
ATOM 597 N N . VAL A 1 79 ? 7.530 -0.805 1.504 1.00 85.12 79 VAL A N 1
ATOM 598 C CA . VAL A 1 79 ? 7.125 0.147 0.455 1.00 85.12 79 VAL A CA 1
ATOM 599 C C . VAL A 1 79 ? 8.289 1.046 0.029 1.00 85.12 79 VAL A C 1
ATOM 601 O O . VAL A 1 79 ? 8.522 1.241 -1.164 1.00 85.12 79 VAL A O 1
ATOM 604 N N . LEU A 1 80 ? 9.083 1.545 0.982 1.00 85.12 80 LEU A N 1
ATOM 605 C CA . LEU A 1 80 ? 10.296 2.303 0.657 1.00 85.12 80 LEU A CA 1
ATOM 606 C C . LEU A 1 80 ? 11.328 1.441 -0.083 1.00 85.12 80 LEU A C 1
ATOM 608 O O . LEU A 1 80 ? 11.981 1.934 -1.000 1.00 85.12 80 LEU A O 1
ATOM 612 N N . ALA A 1 81 ? 11.457 0.158 0.263 1.00 82.81 81 ALA A N 1
ATOM 613 C CA . ALA A 1 81 ? 12.323 -0.768 -0.460 1.00 82.81 81 ALA A CA 1
ATOM 614 C C . ALA A 1 81 ? 11.842 -0.985 -1.904 1.00 82.81 81 ALA A C 1
ATOM 616 O O . ALA A 1 81 ? 12.661 -0.941 -2.819 1.00 82.81 81 ALA A O 1
ATOM 617 N N . VAL A 1 82 ? 10.531 -1.136 -2.131 1.00 82.56 82 VAL A N 1
ATOM 618 C CA . VAL A 1 82 ? 9.946 -1.234 -3.482 1.00 82.56 82 VAL A CA 1
ATOM 619 C C . VAL A 1 82 ? 10.265 0.014 -4.308 1.00 82.56 82 VAL A C 1
ATOM 621 O O . VAL A 1 82 ? 10.716 -0.108 -5.449 1.00 82.56 82 VAL A O 1
ATOM 624 N N . LEU A 1 83 ? 10.104 1.210 -3.734 1.00 80.25 83 LEU A N 1
ATOM 625 C CA . LEU A 1 83 ? 10.454 2.463 -4.410 1.00 80.25 83 LEU A CA 1
ATOM 626 C C . LEU A 1 83 ? 11.948 2.562 -4.730 1.00 80.25 83 LEU A C 1
ATOM 628 O O . LEU A 1 83 ? 12.311 2.958 -5.837 1.00 80.25 83 LEU A O 1
ATOM 632 N N . ALA A 1 84 ? 12.814 2.179 -3.789 1.00 77.81 84 ALA A N 1
ATOM 633 C CA . ALA A 1 84 ? 14.257 2.200 -3.997 1.00 77.81 84 ALA A CA 1
ATOM 634 C C . ALA A 1 84 ? 14.667 1.246 -5.130 1.00 77.81 84 ALA A C 1
ATOM 636 O O . ALA A 1 84 ? 15.379 1.651 -6.047 1.00 77.81 84 ALA A O 1
ATOM 637 N N . ILE A 1 85 ? 14.161 0.012 -5.115 1.00 75.94 85 ILE A N 1
ATOM 638 C CA . ILE A 1 85 ? 14.466 -1.028 -6.110 1.00 75.94 85 ILE A CA 1
ATOM 639 C C . ILE A 1 85 ? 13.942 -0.661 -7.503 1.00 75.94 85 ILE A C 1
ATOM 641 O O . ILE A 1 85 ? 14.572 -0.991 -8.507 1.00 75.94 85 ILE A O 1
ATOM 645 N N . SER A 1 86 ? 12.817 0.054 -7.576 1.00 71.31 86 SER A N 1
ATOM 646 C CA . SER A 1 86 ? 12.222 0.477 -8.848 1.00 71.31 86 SER A CA 1
ATOM 647 C C . SER A 1 86 ? 13.063 1.521 -9.592 1.00 71.31 86 SER A C 1
ATOM 649 O O . SER A 1 86 ? 12.818 1.776 -10.772 1.00 71.31 86 SER A O 1
ATOM 651 N N . THR A 1 87 ? 14.069 2.127 -8.951 1.00 73.50 87 THR A N 1
ATOM 652 C CA . THR A 1 87 ? 14.915 3.113 -9.631 1.00 73.50 87 THR A CA 1
ATOM 653 C C . THR A 1 87 ? 15.932 2.478 -10.590 1.00 73.50 87 THR A C 1
ATOM 655 O O . THR A 1 87 ? 16.579 1.488 -10.239 1.00 73.50 87 THR A O 1
ATOM 658 N N . PRO A 1 88 ? 16.176 3.093 -11.770 1.00 68.25 88 PRO A N 1
ATOM 659 C CA . PRO A 1 88 ? 17.123 2.580 -12.767 1.00 68.25 88 PRO A CA 1
ATOM 660 C C . PRO A 1 88 ? 18.549 2.350 -12.252 1.00 68.25 88 PRO A C 1
ATOM 662 O O . PRO A 1 88 ? 19.279 1.516 -12.782 1.00 68.25 88 PRO A O 1
ATOM 665 N N . ALA A 1 89 ? 18.944 3.059 -11.191 1.00 65.62 89 ALA A N 1
ATOM 666 C CA . ALA A 1 89 ? 20.252 2.917 -10.558 1.00 65.62 89 ALA A CA 1
ATOM 667 C C . ALA A 1 89 ? 20.487 1.528 -9.929 1.00 65.62 89 ALA A C 1
ATOM 669 O O . ALA A 1 89 ? 21.639 1.120 -9.788 1.00 65.62 89 ALA A O 1
ATOM 670 N N . TRP A 1 90 ? 19.426 0.791 -9.574 1.00 65.75 90 TRP A N 1
ATOM 671 C CA . TRP A 1 90 ? 19.519 -0.541 -8.954 1.00 65.75 90 TRP A CA 1
ATOM 672 C C . TRP A 1 90 ? 19.454 -1.686 -9.952 1.00 65.75 90 TRP A C 1
ATOM 674 O O . TRP A 1 90 ? 19.693 -2.830 -9.573 1.00 65.75 90 TRP A O 1
ATOM 684 N N . TRP A 1 91 ? 19.194 -1.405 -11.232 1.00 66.44 91 TRP A N 1
ATOM 685 C CA . TRP A 1 91 ? 19.053 -2.444 -12.253 1.00 66.44 91 TRP A CA 1
ATOM 686 C C . TRP A 1 91 ? 20.336 -3.254 -12.490 1.00 66.44 91 TRP A C 1
ATOM 688 O O . TRP A 1 91 ? 20.262 -4.371 -12.989 1.00 66.44 91 TRP A O 1
ATOM 698 N N . GLY A 1 92 ? 21.501 -2.722 -12.099 1.00 59.94 92 GLY A N 1
ATOM 699 C CA . GLY A 1 92 ? 22.791 -3.419 -12.173 1.00 59.94 92 GLY A CA 1
ATOM 700 C C . GLY A 1 92 ? 23.136 -4.298 -10.963 1.00 59.94 92 GLY A C 1
ATOM 701 O O . GLY A 1 92 ? 24.091 -5.068 -11.038 1.00 59.94 92 GLY A O 1
ATOM 702 N N . ILE A 1 93 ? 22.398 -4.208 -9.850 1.00 61.97 93 ILE A N 1
ATOM 703 C CA . ILE A 1 93 ? 22.643 -5.031 -8.657 1.00 61.97 93 ILE A CA 1
ATOM 704 C C . ILE A 1 93 ? 21.797 -6.304 -8.786 1.00 61.97 93 ILE A C 1
ATOM 706 O O . ILE A 1 93 ? 20.574 -6.286 -8.639 1.00 61.97 93 ILE A O 1
ATOM 710 N N . LEU A 1 94 ? 22.472 -7.407 -9.123 1.00 53.12 94 LEU A N 1
ATOM 711 C CA . LEU A 1 94 ? 21.889 -8.720 -9.414 1.00 53.12 94 LEU A CA 1
ATOM 712 C C . LEU A 1 94 ? 20.889 -9.179 -8.333 1.00 53.12 94 LEU A C 1
ATOM 714 O O . LEU A 1 94 ? 21.223 -9.260 -7.154 1.00 53.12 94 LEU A O 1
ATOM 718 N N . GLY A 1 95 ? 19.667 -9.516 -8.763 1.00 56.53 95 GLY A N 1
ATOM 719 C CA . GLY A 1 95 ? 18.654 -10.231 -7.971 1.00 56.53 95 GLY A CA 1
ATOM 720 C C . GLY A 1 95 ? 17.444 -9.396 -7.536 1.00 56.53 95 GLY A C 1
ATOM 721 O O . GLY A 1 95 ? 16.309 -9.851 -7.689 1.00 56.53 95 GLY A O 1
ATOM 722 N N . PHE A 1 96 ? 17.652 -8.160 -7.072 1.00 51.88 96 PHE A N 1
ATOM 723 C CA . PHE A 1 96 ? 16.559 -7.320 -6.554 1.00 51.88 96 PHE A CA 1
ATOM 724 C C . PHE A 1 96 ? 15.818 -6.530 -7.637 1.00 51.88 96 PHE A C 1
ATOM 726 O O . PHE A 1 96 ? 14.630 -6.275 -7.486 1.00 51.88 96 PHE A O 1
ATOM 733 N N . ALA A 1 97 ? 16.457 -6.231 -8.770 1.00 58.56 97 ALA A N 1
ATOM 734 C CA . ALA A 1 97 ? 15.819 -5.590 -9.926 1.00 58.56 97 ALA A CA 1
ATOM 735 C C . ALA A 1 97 ? 15.099 -6.590 -10.852 1.00 58.56 97 ALA A C 1
ATOM 737 O O . ALA A 1 97 ? 15.096 -6.449 -12.078 1.00 58.56 97 ALA A O 1
ATOM 738 N N . SER A 1 98 ? 14.531 -7.636 -10.257 1.00 71.06 98 SER A N 1
ATOM 739 C CA . SER A 1 98 ? 13.704 -8.611 -10.947 1.00 71.06 98 SER A CA 1
ATOM 740 C C . SER A 1 98 ? 12.241 -8.363 -10.612 1.00 71.06 98 SER A C 1
ATOM 742 O O . SER A 1 98 ? 11.886 -7.942 -9.508 1.00 71.06 98 SER A O 1
ATOM 744 N N . VAL A 1 99 ? 11.371 -8.685 -11.558 1.00 74.69 99 VAL A N 1
ATOM 745 C CA . VAL A 1 99 ? 9.918 -8.708 -11.344 1.00 74.69 99 VAL A CA 1
ATOM 746 C C . VAL A 1 99 ? 9.524 -9.502 -10.123 1.00 74.69 99 VAL A C 1
ATOM 748 O O . VAL A 1 99 ? 8.638 -9.097 -9.380 1.00 74.69 99 VAL A O 1
ATOM 751 N N . LEU A 1 100 ? 10.191 -10.639 -9.932 1.00 75.62 100 LEU A N 1
ATOM 752 C CA . LEU A 1 100 ? 9.912 -11.544 -8.835 1.00 75.62 100 LEU A CA 1
ATOM 753 C C . LEU A 1 100 ? 10.175 -10.865 -7.486 1.00 75.62 100 LEU A C 1
ATOM 755 O O . LEU A 1 100 ? 9.399 -11.047 -6.554 1.00 75.62 100 LEU A O 1
ATOM 759 N N . GLY A 1 101 ? 11.228 -10.043 -7.406 1.00 75.81 101 GLY A N 1
ATOM 760 C CA . GLY A 1 101 ? 11.544 -9.246 -6.223 1.00 75.81 101 GLY A CA 1
ATOM 761 C C . GLY A 1 101 ? 10.465 -8.210 -5.913 1.00 75.81 101 GLY A C 1
ATOM 762 O O . GLY A 1 101 ? 9.997 -8.135 -4.779 1.00 75.81 101 GLY A O 1
ATOM 763 N N . VAL A 1 102 ? 10.010 -7.458 -6.920 1.00 79.25 102 VAL A N 1
ATOM 764 C CA . VAL A 1 102 ? 8.946 -6.453 -6.736 1.00 79.25 102 VAL A CA 1
ATOM 765 C C . VAL A 1 102 ? 7.605 -7.111 -6.408 1.00 79.25 102 VAL A C 1
ATOM 767 O O . VAL A 1 102 ? 6.943 -6.701 -5.458 1.00 79.25 102 VAL A O 1
ATOM 770 N N . ALA A 1 103 ? 7.230 -8.172 -7.124 1.00 81.69 103 ALA A N 1
ATOM 771 C CA . ALA A 1 103 ? 6.016 -8.935 -6.851 1.00 81.69 103 ALA A CA 1
ATOM 772 C C . ALA A 1 103 ? 6.036 -9.567 -5.449 1.00 81.69 103 ALA A C 1
ATOM 774 O O . ALA A 1 103 ? 5.032 -9.535 -4.741 1.00 81.69 103 ALA A O 1
ATOM 775 N N . GLY A 1 104 ? 7.187 -10.093 -5.017 1.00 81.75 104 GLY A N 1
ATOM 776 C CA . GLY A 1 104 ? 7.370 -10.640 -3.676 1.00 81.75 104 GLY A CA 1
ATOM 777 C C . GLY A 1 104 ? 7.210 -9.584 -2.582 1.00 81.75 104 GLY A C 1
ATOM 778 O O . GLY A 1 104 ? 6.505 -9.822 -1.606 1.00 81.75 104 GLY A O 1
ATOM 779 N N . LEU A 1 105 ? 7.805 -8.400 -2.752 1.00 82.69 105 LEU A N 1
ATOM 780 C CA . LEU A 1 105 ? 7.684 -7.308 -1.781 1.00 82.69 105 LEU A CA 1
ATOM 781 C C . LEU A 1 105 ? 6.261 -6.736 -1.701 1.00 82.69 105 LEU A C 1
ATOM 783 O O . LEU A 1 105 ? 5.790 -6.460 -0.598 1.00 82.69 105 LEU A O 1
ATOM 787 N N . LEU A 1 106 ? 5.558 -6.620 -2.833 1.00 83.69 106 LEU A N 1
ATOM 788 C CA . LEU A 1 106 ? 4.133 -6.260 -2.849 1.00 83.69 106 LEU A CA 1
ATOM 789 C C . LEU A 1 106 ? 3.292 -7.295 -2.089 1.00 83.69 106 LEU A C 1
ATOM 791 O O . LEU A 1 106 ? 2.423 -6.937 -1.299 1.00 83.69 106 LEU A O 1
ATOM 795 N N . LYS A 1 107 ? 3.615 -8.587 -2.226 1.00 84.50 107 LYS A N 1
ATOM 796 C CA . LYS A 1 107 ? 2.930 -9.646 -1.476 1.00 84.50 107 LYS A CA 1
ATOM 797 C C . LYS A 1 107 ? 3.163 -9.566 0.032 1.00 84.50 107 LYS A C 1
ATOM 799 O O . LYS A 1 107 ? 2.261 -9.866 0.817 1.00 84.50 107 LYS A O 1
ATOM 804 N N . VAL A 1 108 ? 4.368 -9.173 0.443 1.00 84.38 108 VAL A N 1
ATOM 805 C CA . VAL A 1 108 ? 4.684 -8.951 1.858 1.00 84.38 108 VAL A CA 1
ATOM 806 C C . VAL A 1 108 ? 3.857 -7.789 2.402 1.00 84.38 108 VAL A C 1
ATOM 808 O O . VAL A 1 108 ? 3.266 -7.945 3.467 1.00 84.38 108 VAL A O 1
ATOM 811 N N . GLU A 1 109 ? 3.743 -6.676 1.675 1.00 82.75 109 GLU A N 1
ATOM 812 C CA . GLU A 1 109 ? 2.909 -5.533 2.077 1.00 82.75 109 GLU A CA 1
ATOM 813 C C . GLU A 1 109 ? 1.437 -5.923 2.252 1.00 82.75 109 GLU A C 1
ATOM 815 O O . GLU A 1 109 ? 0.855 -5.654 3.300 1.00 82.75 109 GLU A O 1
ATOM 820 N N . GLU A 1 110 ? 0.868 -6.669 1.310 1.00 81.00 110 GLU A N 1
ATOM 821 C CA . GLU A 1 110 ? -0.489 -7.207 1.416 1.00 81.00 110 GLU A CA 1
ATOM 822 C C . GLU A 1 110 ? -0.686 -8.015 2.715 1.00 81.00 110 GLU A C 1
ATOM 824 O O . GLU A 1 110 ? -1.669 -7.837 3.443 1.00 81.00 110 GLU A O 1
ATOM 829 N N . SER A 1 111 ? 0.275 -8.883 3.049 1.00 83.38 111 SER A N 1
ATOM 830 C CA . SER A 1 111 ? 0.200 -9.763 4.223 1.00 83.38 111 SER A CA 1
ATOM 831 C C . SER A 1 111 ? 0.163 -9.006 5.557 1.00 83.38 111 SER A C 1
ATOM 833 O O . SER A 1 111 ? -0.438 -9.486 6.523 1.00 83.38 111 SER A O 1
ATOM 835 N N . VAL A 1 112 ? 0.718 -7.789 5.607 1.00 84.06 112 VAL A N 1
ATOM 836 C CA . VAL A 1 112 ? 0.695 -6.908 6.786 1.00 84.06 112 VAL A CA 1
ATOM 837 C C . VAL A 1 112 ? -0.740 -6.657 7.246 1.00 84.06 112 VAL A C 1
ATOM 839 O O . VAL A 1 112 ? -1.003 -6.701 8.448 1.00 84.06 112 VAL A O 1
ATOM 842 N N . TYR A 1 113 ? -1.696 -6.468 6.331 1.00 79.50 113 TYR A N 1
ATOM 843 C CA . TYR A 1 113 ? -3.099 -6.237 6.700 1.00 79.50 113 TYR A CA 1
ATOM 844 C C . TYR A 1 113 ? -3.734 -7.427 7.429 1.00 79.50 113 TYR A C 1
ATOM 846 O O . TYR A 1 113 ? -4.624 -7.235 8.261 1.00 79.50 113 TYR A O 1
ATOM 854 N N . VAL A 1 114 ? -3.284 -8.654 7.152 1.00 85.44 114 VAL A N 1
ATOM 855 C CA . VAL A 1 114 ? -3.724 -9.854 7.884 1.00 85.44 114 VAL A CA 1
ATOM 856 C C . VAL A 1 114 ? -3.160 -9.831 9.301 1.00 85.44 114 VAL A C 1
ATOM 858 O O . VAL A 1 114 ? -3.901 -10.049 10.261 1.00 85.44 114 VAL A O 1
ATOM 861 N N . PHE A 1 115 ? -1.874 -9.502 9.450 1.00 85.81 115 PHE A N 1
ATOM 862 C CA . PHE A 1 115 ? -1.233 -9.391 10.761 1.00 85.81 115 PHE A CA 1
ATOM 863 C C . PHE A 1 115 ? -1.851 -8.281 11.616 1.00 85.81 115 PHE A C 1
ATOM 865 O O . PHE A 1 115 ? -2.100 -8.501 12.798 1.00 85.81 115 PHE A O 1
ATOM 872 N N . MET A 1 116 ? -2.177 -7.129 11.022 1.00 83.50 116 MET A N 1
ATOM 873 C CA . MET A 1 116 ? -2.881 -6.038 11.706 1.00 83.50 116 MET A CA 1
ATOM 874 C C . MET A 1 116 ? -4.239 -6.499 12.251 1.00 83.50 116 MET A C 1
ATOM 876 O O . MET A 1 116 ? -4.528 -6.291 13.425 1.00 83.50 116 MET A O 1
ATOM 880 N N . GLY A 1 117 ? -5.052 -7.176 11.434 1.00 82.31 117 GLY A N 1
ATOM 881 C CA . GLY A 1 117 ? -6.360 -7.677 11.872 1.00 82.31 117 GLY A CA 1
ATOM 882 C C . GLY A 1 117 ? -6.282 -8.824 12.886 1.00 82.31 117 GLY A C 1
ATOM 883 O O . GLY A 1 117 ? -7.164 -8.957 13.725 1.00 82.31 117 GLY A O 1
ATOM 884 N N . SER A 1 118 ? -5.229 -9.646 12.845 1.00 83.94 118 SER A N 1
ATOM 885 C CA . SER A 1 118 ? -5.049 -10.743 13.804 1.00 83.94 118 SER A CA 1
ATOM 886 C C . SER A 1 118 ? -4.508 -10.292 15.162 1.00 83.94 118 SER A C 1
ATOM 888 O O . SER A 1 118 ? -4.720 -10.997 16.146 1.00 83.94 118 SER A O 1
ATOM 890 N N . LEU A 1 119 ? -3.760 -9.186 15.210 1.00 83.38 119 LEU A N 1
ATOM 891 C CA . LEU A 1 119 ? -3.122 -8.677 16.428 1.00 83.38 119 LEU A CA 1
ATOM 892 C C . LEU A 1 119 ? -3.937 -7.574 17.116 1.00 83.38 119 LEU A C 1
ATOM 894 O O . LEU A 1 119 ? -3.611 -7.217 18.246 1.00 83.38 119 LEU A O 1
ATOM 898 N N . ALA A 1 120 ? -4.962 -7.025 16.467 1.00 77.88 120 ALA A N 1
ATOM 899 C CA . ALA A 1 120 ? -5.852 -6.037 17.066 1.00 77.88 120 ALA A CA 1
ATOM 900 C C . ALA A 1 120 ? -7.010 -6.731 17.802 1.00 77.88 120 ALA A C 1
ATOM 902 O O . ALA A 1 120 ? -7.750 -7.500 17.195 1.00 77.88 120 ALA A O 1
ATOM 903 N N . ASP A 1 121 ? -7.193 -6.424 19.087 1.00 73.69 121 ASP A N 1
ATOM 904 C CA . ASP A 1 121 ? -8.348 -6.864 19.874 1.00 73.69 121 ASP A CA 1
ATOM 905 C C . ASP A 1 121 ? -9.016 -5.613 20.479 1.00 73.69 121 ASP A C 1
ATOM 907 O O . ASP A 1 121 ? -8.695 -5.198 21.595 1.00 73.69 121 ASP A O 1
ATOM 911 N N . SER A 1 122 ? -9.930 -4.954 19.752 1.00 69.31 122 SER A N 1
ATOM 912 C CA . SER A 1 122 ? -10.468 -3.678 20.240 1.00 69.31 122 SER A CA 1
ATOM 913 C C . SER A 1 122 ? -11.482 -3.815 21.369 1.00 69.31 122 SER A C 1
ATOM 915 O O . SER A 1 122 ? -12.237 -4.786 21.485 1.00 69.31 122 SER A O 1
ATOM 917 N N . VAL A 1 123 ? -11.571 -2.746 22.164 1.00 57.03 123 VAL A N 1
ATOM 918 C CA . VAL A 1 123 ? -12.572 -2.577 23.231 1.00 57.03 123 VAL A CA 1
ATOM 919 C C . VAL A 1 123 ? -14.005 -2.658 22.681 1.00 57.03 123 VAL A C 1
ATOM 921 O O . VAL A 1 123 ? -14.904 -3.146 23.361 1.00 57.03 123 VAL A O 1
ATOM 924 N N . MET A 1 124 ? -14.229 -2.233 21.431 1.00 55.69 124 MET A N 1
ATOM 925 C CA . MET A 1 124 ? -15.543 -2.283 20.770 1.00 55.69 124 MET A CA 1
ATOM 926 C C . MET A 1 124 ? -15.986 -3.713 20.455 1.00 55.69 124 MET A C 1
ATOM 928 O O . MET A 1 124 ? -17.187 -3.981 20.369 1.00 55.69 124 MET A O 1
ATOM 932 N N . SER A 1 125 ? -15.030 -4.629 20.301 1.00 53.16 125 SER A N 1
ATOM 933 C CA . SER A 1 125 ? -15.312 -6.028 20.021 1.00 53.16 125 SER A CA 1
ATOM 934 C C . SER A 1 125 ? -15.555 -6.866 21.279 1.00 53.16 125 SER A C 1
ATOM 936 O O . SER A 1 125 ? -16.183 -7.925 21.199 1.00 53.16 125 SER A O 1
ATOM 938 N N . VAL A 1 126 ? -15.111 -6.399 22.448 1.00 52.81 126 VAL A N 1
ATOM 939 C CA . VAL A 1 126 ? -15.330 -7.075 23.732 1.00 52.81 126 VAL A C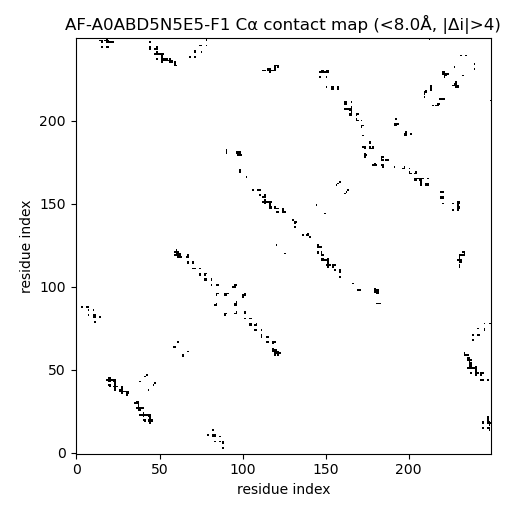A 1
ATOM 940 C C . VAL A 1 126 ? -16.573 -6.493 24.405 1.00 52.81 126 VAL A C 1
ATOM 942 O O . VAL A 1 126 ? -16.497 -5.760 25.384 1.00 52.81 126 VAL A O 1
ATOM 945 N N . ARG A 1 127 ? -17.765 -6.844 23.908 1.00 46.09 127 ARG A N 1
ATOM 946 C CA . ARG A 1 127 ? -19.019 -6.591 24.651 1.00 46.09 127 ARG A CA 1
ATOM 947 C C . ARG A 1 127 ? -19.326 -7.636 25.722 1.00 46.09 127 ARG A C 1
ATOM 949 O O . ARG A 1 127 ? -20.385 -7.582 26.336 1.00 46.09 127 ARG A O 1
ATOM 956 N N . MET A 1 128 ? -18.416 -8.572 25.983 1.00 45.84 128 MET A N 1
ATOM 957 C CA . MET A 1 128 ? -18.614 -9.546 27.050 1.00 45.84 128 MET A CA 1
ATOM 958 C C . MET A 1 128 ? -17.265 -9.870 27.716 1.00 45.84 128 MET A C 1
ATOM 960 O O . MET A 1 128 ? -16.453 -10.578 27.124 1.00 45.84 128 MET A O 1
ATOM 964 N N . PRO A 1 129 ? -16.987 -9.326 28.915 1.00 43.56 129 PRO A N 1
ATOM 965 C CA . PRO A 1 129 ? -15.676 -9.433 29.559 1.00 43.56 129 PRO A CA 1
ATOM 966 C C . PRO A 1 129 ? -15.354 -10.821 30.129 1.00 43.56 129 PRO A C 1
ATOM 968 O O . PRO A 1 129 ? -14.204 -11.090 30.452 1.00 43.56 129 PRO A O 1
ATOM 971 N N . ALA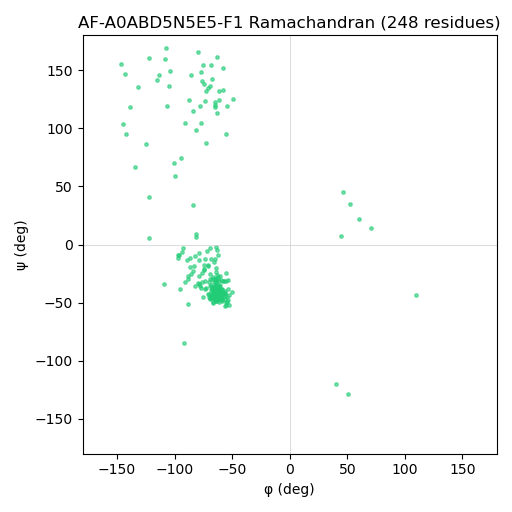 A 1 130 ? -16.329 -11.723 30.242 1.00 50.41 130 ALA A N 1
ATOM 972 C CA . ALA A 1 130 ? -16.124 -13.043 30.830 1.00 50.41 130 ALA A CA 1
ATOM 973 C C . ALA A 1 130 ? -16.723 -14.117 29.935 1.00 50.41 130 ALA A C 1
ATOM 975 O O . ALA A 1 130 ? -17.838 -13.936 29.444 1.00 50.41 130 ALA A O 1
ATOM 976 N N . ASN A 1 131 ? -16.006 -15.218 29.702 1.00 49.62 131 ASN A N 1
ATOM 977 C CA . ASN A 1 131 ? -16.642 -16.478 29.320 1.00 49.62 131 ASN A CA 1
ATOM 978 C C . ASN A 1 131 ? -17.660 -16.726 30.426 1.00 49.62 131 ASN A C 1
ATOM 980 O O . ASN A 1 131 ? -17.265 -16.743 31.593 1.00 49.62 131 ASN A O 1
ATOM 984 N N . ASP A 1 132 ? -18.947 -16.803 30.106 1.00 45.19 132 ASP A N 1
ATOM 985 C CA . ASP A 1 132 ? -19.927 -17.035 31.153 1.00 45.19 132 ASP A CA 1
ATOM 986 C C . ASP A 1 132 ? -19.785 -18.500 31.583 1.00 45.19 132 ASP A C 1
ATOM 988 O O . ASP A 1 132 ? -20.357 -19.419 31.005 1.00 45.19 132 ASP A O 1
ATOM 992 N N . MET A 1 133 ? -18.884 -18.720 32.542 1.00 48.66 133 MET A N 1
ATOM 993 C CA . MET A 1 133 ? -18.627 -20.010 33.172 1.00 48.66 133 MET A CA 1
ATOM 994 C C . MET A 1 133 ? -19.790 -20.399 34.093 1.00 48.66 133 MET A C 1
ATOM 996 O O . MET A 1 133 ? -19.810 -21.506 34.635 1.00 48.66 133 MET A O 1
ATOM 1000 N N . THR A 1 134 ? -20.771 -19.509 34.282 1.00 51.12 134 THR A N 1
ATOM 1001 C CA . THR A 1 134 ? -21.947 -19.803 35.086 1.00 51.12 134 THR A CA 1
ATOM 1002 C C . THR A 1 134 ? -22.896 -20.731 34.328 1.00 51.12 134 THR A C 1
ATOM 1004 O O . THR A 1 134 ? -23.124 -20.637 33.124 1.00 51.12 134 THR A O 1
ATOM 1007 N N . ARG A 1 135 ? -23.436 -21.705 35.062 1.00 46.25 135 ARG A N 1
ATOM 1008 C CA . ARG A 1 135 ? -24.170 -22.874 34.554 1.00 46.25 135 ARG A CA 1
ATOM 1009 C C . ARG A 1 135 ? -25.480 -22.540 33.809 1.00 46.25 135 ARG A C 1
ATOM 1011 O O . ARG A 1 135 ? -26.081 -23.466 33.277 1.00 46.25 135 ARG A O 1
ATOM 1018 N N . TYR A 1 136 ? -25.896 -21.269 33.767 1.00 50.59 136 TYR A N 1
ATOM 1019 C CA . TYR A 1 136 ? -27.219 -20.812 33.313 1.00 50.59 136 TYR A CA 1
ATOM 1020 C C . TYR A 1 136 ? -27.198 -19.803 32.151 1.00 50.59 136 TYR A C 1
ATOM 1022 O O . TYR A 1 136 ? -28.250 -19.307 31.754 1.00 50.59 136 TYR A O 1
ATOM 1030 N N . ALA A 1 137 ? -26.033 -19.500 31.577 1.00 53.47 137 ALA A N 1
ATOM 1031 C CA . ALA A 1 137 ? -25.958 -18.675 30.378 1.00 53.47 137 ALA A CA 1
ATOM 1032 C C . ALA A 1 137 ? -26.443 -19.455 29.143 1.00 53.47 137 ALA A C 1
ATOM 1034 O O . ALA A 1 137 ? -25.987 -20.568 28.886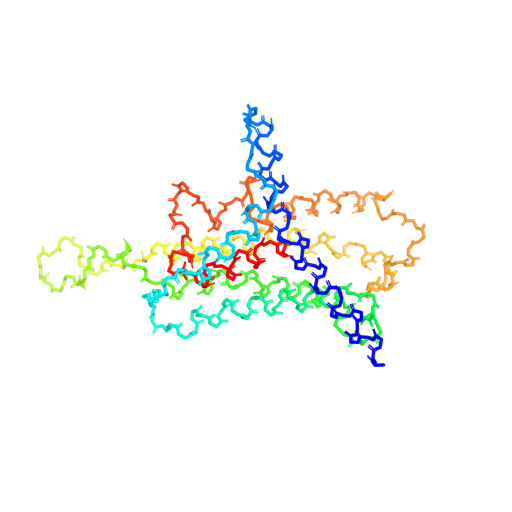 1.00 53.47 137 ALA A O 1
ATOM 1035 N N . SER A 1 138 ? -27.323 -18.849 28.339 1.00 51.56 138 SER A N 1
ATOM 1036 C CA . SER A 1 138 ? -27.901 -19.464 27.128 1.00 51.56 138 SER A CA 1
ATOM 1037 C C . SER A 1 138 ? -26.873 -19.809 26.031 1.00 51.56 138 SER A C 1
ATOM 1039 O O . SER A 1 138 ? -27.228 -20.467 25.057 1.00 51.56 138 SER A O 1
ATOM 1041 N N . PHE A 1 139 ? -25.614 -19.375 26.167 1.00 52.81 139 PHE A N 1
ATOM 1042 C CA . PHE A 1 139 ? -24.544 -19.532 25.174 1.00 52.81 139 PHE A CA 1
ATOM 1043 C C . PHE A 1 139 ? -23.235 -20.003 25.831 1.00 52.81 139 PHE A C 1
ATOM 1045 O O . PHE A 1 139 ? -22.245 -19.270 25.884 1.00 52.81 139 PHE A O 1
ATOM 1052 N N . LYS A 1 140 ? -23.231 -21.230 26.361 1.00 50.06 140 LYS A N 1
ATOM 1053 C CA . LYS A 1 140 ? -22.019 -21.891 26.874 1.00 50.06 140 LYS A CA 1
ATOM 1054 C C . LYS A 1 140 ? -21.080 -22.246 25.704 1.00 50.06 140 LYS A C 1
ATOM 1056 O O . LYS A 1 140 ? -21.557 -22.694 24.668 1.00 50.06 140 LYS A O 1
ATOM 1061 N N . ASP A 1 141 ? -19.774 -22.006 25.855 1.00 56.69 141 ASP A N 1
ATOM 1062 C CA . ASP A 1 141 ? -18.708 -22.300 24.868 1.00 56.69 141 ASP A CA 1
ATOM 1063 C C . ASP A 1 141 ? -18.801 -21.607 23.489 1.00 56.69 141 ASP A C 1
ATOM 1065 O O . ASP A 1 141 ? -18.177 -22.038 22.518 1.00 56.69 141 ASP A O 1
ATOM 1069 N N . ALA A 1 142 ? -19.524 -20.488 23.375 1.00 57.88 142 ALA A N 1
ATOM 1070 C CA . ALA A 1 142 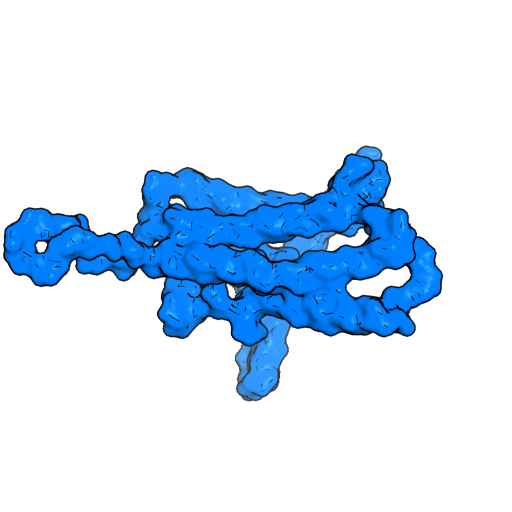? -19.549 -19.721 22.129 1.00 57.88 142 ALA A CA 1
ATOM 1071 C C . ALA A 1 142 ? -18.164 -19.119 21.805 1.00 57.88 142 ALA A C 1
ATOM 1073 O O . ALA A 1 142 ? -17.643 -18.280 22.547 1.00 57.88 142 ALA A O 1
ATOM 1074 N N . VAL A 1 143 ? -17.581 -19.519 20.667 1.00 58.84 143 VAL A N 1
ATOM 1075 C CA . VAL A 1 143 ? -16.315 -18.969 20.156 1.00 58.84 143 VAL A CA 1
ATOM 1076 C C . VAL A 1 143 ? -16.503 -17.485 19.838 1.00 58.84 143 VAL A C 1
ATOM 1078 O O . VAL A 1 143 ? -17.232 -17.115 18.919 1.00 58.84 143 VAL A O 1
ATOM 1081 N N . ARG A 1 144 ? -15.832 -16.618 20.600 1.00 63.56 144 ARG A N 1
ATOM 1082 C CA . ARG A 1 144 ? -15.834 -15.170 20.367 1.00 63.56 144 ARG A CA 1
ATOM 1083 C C . ARG A 1 144 ? -14.792 -14.827 19.320 1.00 63.56 144 ARG A C 1
ATOM 1085 O O . ARG A 1 144 ? -13.595 -14.976 19.556 1.00 63.56 144 ARG A O 1
ATOM 1092 N N . THR A 1 145 ? -15.241 -14.336 18.175 1.00 69.69 145 THR A N 1
ATOM 1093 C CA . THR A 1 145 ? -14.350 -13.789 17.152 1.00 69.69 145 THR A CA 1
ATOM 1094 C C . THR A 1 145 ? -14.475 -12.276 17.139 1.00 69.69 145 THR A C 1
ATOM 1096 O O . THR A 1 145 ? -15.576 -11.780 16.880 1.00 69.69 145 THR A O 1
ATOM 1099 N N . PRO A 1 146 ? -13.388 -11.535 17.400 1.00 76.38 146 PRO A N 1
ATOM 1100 C CA . PRO A 1 146 ? -13.448 -10.096 17.324 1.00 76.38 146 PRO A CA 1
ATOM 1101 C C . PRO A 1 146 ? -13.641 -9.605 15.881 1.00 76.38 146 PRO A C 1
ATOM 1103 O O . PRO A 1 146 ? -13.284 -10.308 14.925 1.00 76.38 146 PRO A O 1
ATOM 1106 N N . PHE A 1 147 ? -14.221 -8.414 15.706 1.00 78.81 147 PHE A N 1
ATOM 1107 C CA . PHE A 1 147 ? -14.488 -7.835 14.378 1.00 78.81 147 PHE A CA 1
ATOM 1108 C C . PHE A 1 147 ? -13.208 -7.697 13.538 1.00 78.81 147 PHE A C 1
ATOM 1110 O O . PHE A 1 147 ? -13.225 -7.858 12.316 1.00 78.81 147 PHE A O 1
ATOM 1117 N N . GLU A 1 148 ? -12.080 -7.474 14.201 1.00 81.38 148 GLU A N 1
ATOM 1118 C CA . GLU A 1 148 ? -10.741 -7.373 13.635 1.00 81.38 148 GLU A CA 1
ATOM 1119 C C . GLU A 1 148 ? -10.280 -8.704 13.029 1.00 81.38 148 GLU A C 1
ATOM 1121 O O . GLU A 1 148 ? -9.762 -8.723 11.910 1.00 81.38 148 GLU A O 1
ATOM 1126 N N . ARG A 1 149 ? -10.578 -9.839 13.680 1.00 81.44 149 ARG A N 1
ATOM 1127 C CA . ARG A 1 149 ? -10.291 -11.173 13.121 1.00 81.44 149 ARG A CA 1
ATOM 1128 C C . ARG A 1 149 ? -11.176 -11.496 11.923 1.00 81.44 149 ARG A C 1
ATOM 1130 O O . ARG A 1 149 ? -10.699 -12.094 10.960 1.00 81.44 149 ARG A O 1
ATOM 1137 N N . VAL A 1 150 ? -12.436 -11.059 11.925 1.00 82.62 150 VAL A N 1
ATOM 1138 C CA . VAL A 1 150 ? -13.308 -11.179 10.740 1.00 82.62 150 VAL A CA 1
ATOM 1139 C C . VAL A 1 150 ? -12.750 -10.346 9.577 1.00 82.62 150 VAL A C 1
ATOM 1141 O O . VAL A 1 150 ? -12.747 -10.802 8.431 1.00 82.62 150 VAL A O 1
ATOM 1144 N N . SER A 1 151 ? -12.209 -9.158 9.862 1.00 82.44 151 SER A N 1
ATOM 1145 C CA . SER A 1 151 ? -11.500 -8.331 8.878 1.00 82.44 151 SER A CA 1
ATOM 1146 C C . SER A 1 151 ? -10.219 -9.004 8.359 1.00 82.44 151 SER A C 1
ATOM 1148 O O . SER A 1 151 ? -9.993 -8.994 7.150 1.00 82.44 151 SER A O 1
ATOM 1150 N N . ALA A 1 152 ? -9.445 -9.684 9.212 1.00 85.25 152 ALA A N 1
ATOM 1151 C CA . ALA A 1 152 ? -8.258 -10.441 8.795 1.00 85.25 152 ALA A CA 1
ATOM 1152 C C . ALA A 1 152 ? -8.593 -11.591 7.825 1.00 85.25 152 ALA A C 1
ATOM 1154 O O . ALA A 1 152 ? -7.893 -11.819 6.841 1.00 85.25 152 ALA A O 1
ATOM 1155 N N . VAL A 1 153 ? -9.702 -12.303 8.051 1.00 86.44 153 VAL A N 1
ATOM 1156 C CA . VAL A 1 153 ? -10.163 -13.357 7.128 1.00 86.44 153 VAL A CA 1
ATOM 1157 C C . VAL A 1 153 ? -10.592 -12.762 5.781 1.00 86.44 153 VAL A C 1
ATOM 1159 O O . VAL A 1 153 ? -10.354 -13.358 4.729 1.00 86.44 153 VAL A O 1
ATOM 1162 N N . ARG A 1 154 ? -11.210 -11.575 5.7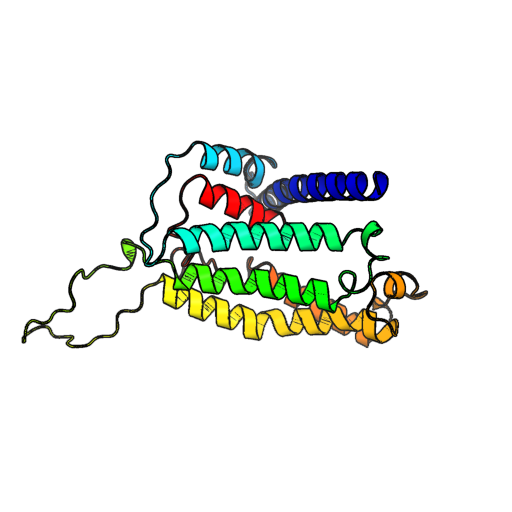88 1.00 85.69 154 ARG A N 1
ATOM 1163 C CA . ARG A 1 154 ? -11.575 -10.846 4.564 1.00 85.69 154 ARG A CA 1
ATOM 1164 C C . ARG A 1 154 ? -10.344 -10.379 3.789 1.00 85.69 154 ARG A C 1
ATOM 1166 O O . ARG A 1 154 ? -10.311 -10.562 2.572 1.00 85.69 154 ARG A O 1
ATOM 1173 N N . SER A 1 155 ? -9.343 -9.817 4.468 1.00 84.19 155 SER A N 1
ATOM 1174 C CA . SER A 1 155 ? -8.097 -9.400 3.821 1.00 84.19 155 SER A CA 1
ATOM 1175 C C . SER A 1 155 ? -7.359 -10.595 3.231 1.00 84.19 155 SER A C 1
ATOM 1177 O O . SER A 1 155 ? -6.977 -10.534 2.071 1.00 84.19 155 SER A O 1
ATOM 1179 N N . LEU A 1 156 ? -7.295 -11.733 3.928 1.00 87.25 156 LEU A N 1
ATOM 1180 C CA . LEU A 1 156 ? -6.708 -12.963 3.386 1.00 87.25 156 LEU A CA 1
ATOM 1181 C C . LEU A 1 156 ? -7.400 -13.417 2.090 1.00 87.25 156 LEU A C 1
ATOM 1183 O O . LEU A 1 156 ? -6.724 -13.772 1.124 1.00 87.25 156 LEU A O 1
ATOM 1187 N N . LYS A 1 157 ? -8.735 -13.358 2.017 1.00 87.56 157 LYS A N 1
ATOM 1188 C CA . LYS A 1 157 ? -9.482 -13.680 0.784 1.00 87.56 157 LYS A CA 1
ATOM 1189 C C . LYS A 1 157 ? -9.155 -12.720 -0.363 1.00 87.56 157 LYS A C 1
ATOM 1191 O O . LYS A 1 157 ? -8.985 -13.164 -1.494 1.00 87.56 157 LYS A O 1
ATOM 1196 N N . MET A 1 158 ? -9.036 -11.424 -0.079 1.00 84.25 158 MET A N 1
ATOM 1197 C CA . MET A 1 158 ? -8.682 -10.417 -1.085 1.00 84.25 158 MET A CA 1
ATOM 1198 C C . MET A 1 158 ? -7.236 -10.598 -1.576 1.00 84.25 158 MET A C 1
ATOM 1200 O O . MET A 1 158 ? -6.982 -10.602 -2.775 1.00 84.25 158 MET A O 1
ATOM 1204 N N . ILE A 1 159 ? -6.309 -10.886 -0.668 1.00 82.50 159 ILE A N 1
ATOM 1205 C CA . ILE A 1 159 ? -4.904 -11.169 -0.972 1.00 82.50 159 ILE A CA 1
ATOM 1206 C C . ILE A 1 159 ? -4.775 -12.446 -1.801 1.00 82.50 159 ILE A C 1
ATOM 1208 O O . ILE A 1 159 ? -4.009 -12.483 -2.755 1.00 82.50 159 ILE A O 1
ATOM 1212 N N . THR A 1 160 ? -5.492 -13.516 -1.469 1.00 82.25 160 THR A N 1
ATOM 1213 C CA . THR A 1 160 ? -5.360 -14.803 -2.178 1.00 82.25 160 THR A CA 1
ATOM 1214 C C . THR A 1 160 ? -6.032 -14.794 -3.549 1.00 82.25 160 THR A C 1
ATOM 1216 O O . THR A 1 160 ? -5.424 -15.240 -4.518 1.00 82.25 160 THR A O 1
ATOM 1219 N N . LEU A 1 161 ? -7.253 -14.262 -3.655 1.00 84.38 161 LEU A N 1
ATOM 1220 C CA . LEU A 1 161 ? -8.043 -14.304 -4.891 1.00 84.38 161 LEU A CA 1
ATOM 1221 C C . LEU A 1 161 ? -7.903 -13.034 -5.736 1.00 84.38 161 LEU A C 1
ATOM 1223 O O . LEU A 1 161 ? -7.857 -13.105 -6.960 1.00 84.38 161 LEU A O 1
ATOM 1227 N N . GLY A 1 162 ? -7.844 -11.870 -5.092 1.00 80.88 162 GLY A N 1
ATOM 1228 C CA . GLY A 1 162 ? -7.879 -10.565 -5.752 1.00 80.88 162 GLY A CA 1
ATOM 1229 C C . GLY A 1 162 ? -6.554 -10.143 -6.384 1.00 80.88 162 GLY A C 1
ATOM 1230 O O . GLY A 1 162 ? -6.556 -9.527 -7.445 1.00 80.88 162 GLY A O 1
ATOM 1231 N N . SER A 1 163 ? -5.424 -10.511 -5.778 1.00 82.62 163 SER A N 1
ATOM 1232 C CA . SER A 1 163 ? -4.094 -10.142 -6.290 1.00 82.62 163 SER A CA 1
ATOM 1233 C C . SER A 1 163 ? -3.576 -11.074 -7.399 1.00 82.62 163 SER A C 1
ATOM 1235 O O . SER A 1 163 ? -2.688 -10.709 -8.167 1.00 82.62 163 SER A O 1
ATOM 1237 N N . PHE A 1 164 ? -4.135 -12.281 -7.528 1.00 85.19 164 PHE A N 1
ATOM 1238 C CA . PHE A 1 164 ? -3.660 -13.283 -8.487 1.00 85.19 164 PHE A CA 1
ATOM 1239 C C . PHE A 1 164 ? -3.718 -12.807 -9.956 1.00 85.19 164 PHE A C 1
ATOM 1241 O O . PHE A 1 164 ? -2.713 -12.950 -10.660 1.00 85.19 164 PHE A O 1
ATOM 1248 N N . PRO A 1 165 ? -4.809 -12.161 -10.430 1.00 88.12 165 PRO A N 1
ATOM 1249 C CA . PRO A 1 165 ? -4.857 -11.593 -11.779 1.00 88.12 165 PRO A CA 1
ATOM 1250 C C . PRO A 1 165 ? -3.801 -10.508 -12.022 1.00 88.12 165 PRO A C 1
ATOM 1252 O O . PRO A 1 165 ? -3.245 -10.437 -13.118 1.00 88.12 165 PRO A O 1
ATOM 1255 N N . PHE A 1 166 ? -3.499 -9.691 -11.006 1.00 88.19 166 PHE A N 1
ATOM 1256 C CA . PHE A 1 166 ? -2.489 -8.637 -11.093 1.00 88.19 166 PHE A CA 1
ATOM 1257 C C . PHE A 1 166 ? -1.093 -9.224 -11.329 1.00 88.19 166 PHE A C 1
ATOM 1259 O O . PHE A 1 166 ? -0.407 -8.816 -12.267 1.00 88.19 166 PHE A O 1
ATOM 1266 N N . TYR A 1 167 ? -0.697 -10.233 -10.545 1.00 86.88 167 TYR A N 1
ATOM 1267 C CA . TYR A 1 167 ? 0.623 -10.851 -10.687 1.00 86.88 167 TYR A CA 1
ATOM 1268 C C . TYR A 1 167 ? 0.789 -11.570 -12.030 1.00 86.88 167 TYR A C 1
ATOM 1270 O O . TYR A 1 167 ? 1.826 -11.411 -12.669 1.00 86.88 167 TYR A O 1
ATOM 1278 N N . ILE A 1 168 ? -0.233 -12.290 -12.514 1.00 86.94 168 ILE A N 1
ATOM 1279 C CA . ILE A 1 168 ? -0.188 -12.915 -13.850 1.00 86.94 168 ILE A CA 1
ATOM 1280 C C . ILE A 1 168 ? 0.011 -11.859 -14.936 1.00 86.94 168 ILE A C 1
ATOM 1282 O O . ILE A 1 168 ? 0.848 -12.030 -15.823 1.00 86.94 168 ILE A O 1
ATOM 1286 N N . ALA A 1 169 ? -0.746 -10.764 -14.866 1.00 87.94 169 ALA A N 1
ATOM 1287 C CA . ALA A 1 169 ? -0.672 -9.701 -15.856 1.00 87.94 169 ALA A CA 1
ATOM 1288 C C . ALA A 1 169 ? 0.708 -9.026 -15.880 1.00 87.94 169 ALA A C 1
ATOM 1290 O O . ALA A 1 169 ? 1.230 -8.707 -16.950 1.00 87.94 169 ALA A O 1
ATOM 1291 N N . LEU A 1 170 ? 1.325 -8.879 -14.707 1.00 86.19 170 LEU A N 1
ATOM 1292 C CA . LEU A 1 170 ? 2.644 -8.281 -14.540 1.00 86.19 170 LEU A CA 1
ATOM 1293 C C . LEU A 1 170 ? 3.758 -9.117 -15.201 1.00 86.19 170 LEU A C 1
ATOM 1295 O O . LEU A 1 170 ? 4.719 -8.540 -15.701 1.00 86.19 170 LEU A O 1
ATOM 1299 N N . PHE A 1 171 ? 3.616 -10.445 -15.302 1.00 85.38 171 PHE A N 1
ATOM 1300 C CA . PHE A 1 171 ? 4.604 -11.317 -15.959 1.00 85.38 171 PHE A CA 1
ATOM 1301 C C . PHE A 1 171 ? 4.587 -11.268 -17.496 1.00 85.38 171 PHE A C 1
ATOM 1303 O O . PHE A 1 171 ? 5.609 -11.540 -18.126 1.00 85.38 171 PHE A O 1
ATOM 1310 N N . ILE A 1 172 ? 3.468 -10.902 -18.124 1.00 86.25 172 ILE A N 1
ATOM 1311 C CA . ILE A 1 172 ? 3.296 -10.920 -19.591 1.00 86.25 172 ILE A CA 1
ATOM 1312 C C . ILE A 1 172 ? 4.384 -10.142 -20.365 1.00 86.25 172 ILE A C 1
ATOM 1314 O O . ILE A 1 172 ? 4.913 -10.696 -21.334 1.00 86.25 172 ILE A O 1
ATOM 1318 N N . PRO A 1 173 ? 4.751 -8.893 -20.005 1.00 83.00 173 PRO A N 1
ATOM 1319 C CA . PRO A 1 173 ? 5.817 -8.172 -20.710 1.00 83.00 173 PRO A CA 1
ATOM 1320 C C . PRO A 1 173 ? 7.192 -8.843 -20.572 1.00 83.00 173 PRO A C 1
ATOM 1322 O O . PRO A 1 173 ? 7.979 -8.811 -21.514 1.00 83.00 173 PRO A O 1
ATOM 1325 N N . PHE A 1 174 ? 7.463 -9.507 -19.448 1.00 82.38 174 PHE A N 1
ATOM 1326 C CA . PHE A 1 174 ? 8.748 -10.161 -19.180 1.00 82.38 174 PHE A CA 1
ATOM 1327 C C . PHE A 1 174 ? 8.898 -11.479 -19.930 1.00 82.38 174 PHE A C 1
ATOM 1329 O O . PHE A 1 174 ? 9.959 -11.760 -20.483 1.00 82.38 174 PHE A O 1
ATOM 1336 N N . VAL A 1 175 ? 7.807 -12.239 -20.060 1.00 84.56 175 VAL A N 1
ATOM 1337 C CA . VAL A 1 175 ? 7.772 -13.430 -20.922 1.00 84.56 175 VAL A CA 1
ATOM 1338 C C . VAL A 1 175 ? 8.101 -13.061 -22.371 1.00 84.56 175 VAL A C 1
ATOM 1340 O O . VAL A 1 175 ? 8.823 -13.792 -23.041 1.00 84.56 175 VAL A O 1
ATOM 1343 N N . LYS A 1 176 ? 7.633 -11.902 -22.852 1.00 80.69 176 LYS A N 1
ATOM 1344 C CA . LYS A 1 176 ? 7.941 -11.417 -24.209 1.00 80.69 176 LYS A CA 1
ATOM 1345 C C . LYS A 1 176 ? 9.347 -10.853 -24.364 1.00 80.69 176 LYS A C 1
ATOM 1347 O O . LYS A 1 176 ? 9.914 -10.970 -25.443 1.00 80.69 176 LYS A O 1
ATOM 1352 N N . ALA A 1 177 ? 9.891 -10.240 -23.317 1.00 80.06 177 ALA A N 1
ATOM 1353 C CA . ALA A 1 177 ? 11.270 -9.764 -23.307 1.00 80.06 177 ALA A CA 1
ATOM 1354 C C . ALA A 1 177 ? 12.290 -10.918 -23.256 1.00 80.06 177 ALA A C 1
ATOM 1356 O O . ALA A 1 177 ? 13.456 -10.709 -23.570 1.00 80.06 177 ALA A O 1
ATOM 1357 N N . GLY A 1 178 ? 11.869 -12.124 -22.851 1.00 77.62 178 GLY A N 1
ATOM 1358 C CA . GLY A 1 178 ? 12.762 -13.270 -22.658 1.00 77.62 178 GLY A CA 1
ATOM 1359 C C . GLY A 1 178 ? 13.691 -13.124 -21.445 1.00 77.62 178 GLY A C 1
ATOM 1360 O O . GLY A 1 178 ? 14.647 -13.883 -21.316 1.00 77.62 178 GLY A O 1
ATOM 1361 N N . GLY A 1 179 ? 13.413 -12.163 -20.558 1.00 76.69 179 GLY A N 1
ATOM 1362 C CA . GLY A 1 179 ? 14.237 -11.818 -19.401 1.00 76.69 179 GLY A CA 1
ATOM 1363 C C . GLY A 1 179 ? 13.392 -11.363 -18.211 1.00 76.69 179 GLY A C 1
ATOM 1364 O O . GLY A 1 179 ? 12.264 -10.901 -18.366 1.00 76.69 179 GLY A O 1
ATOM 1365 N N . VAL A 1 180 ? 13.937 -11.515 -17.001 1.00 72.75 180 VAL A N 1
ATOM 1366 C CA . VAL A 1 180 ? 13.248 -11.189 -15.731 1.00 72.75 180 VAL A CA 1
ATOM 1367 C C . VAL A 1 180 ? 13.614 -9.782 -15.226 1.00 72.75 180 VAL A C 1
ATOM 1369 O O . VAL A 1 180 ? 13.016 -9.281 -14.271 1.00 72.75 180 VAL A O 1
ATOM 1372 N N . GLY A 1 181 ? 14.605 -9.136 -15.849 1.00 72.06 181 GLY A N 1
ATOM 1373 C CA . GLY A 1 181 ? 15.091 -7.813 -15.468 1.00 72.06 181 GLY A CA 1
ATOM 1374 C C . GLY A 1 181 ? 14.294 -6.675 -16.103 1.00 72.06 181 GLY A C 1
ATOM 1375 O O . GLY A 1 181 ? 13.879 -6.749 -17.260 1.00 72.06 181 GLY A O 1
ATOM 1376 N N . PHE A 1 182 ? 14.138 -5.567 -15.373 1.00 72.38 182 PHE A N 1
ATOM 1377 C CA . PHE A 1 182 ? 13.505 -4.346 -15.898 1.00 72.38 182 PHE A CA 1
ATOM 1378 C C . PHE A 1 182 ? 14.231 -3.772 -17.126 1.00 72.38 182 PHE A C 1
ATOM 1380 O O . PHE A 1 182 ? 13.596 -3.217 -18.023 1.00 72.38 182 PHE A O 1
ATOM 1387 N N . ALA A 1 183 ? 15.552 -3.962 -17.200 1.00 71.50 183 ALA A N 1
ATOM 1388 C CA . ALA A 1 183 ? 16.373 -3.514 -18.320 1.00 71.50 183 ALA A CA 1
ATOM 1389 C C . ALA A 1 183 ? 16.032 -4.221 -19.645 1.00 71.50 183 ALA A C 1
ATOM 1391 O O . ALA A 1 183 ? 16.170 -3.619 -20.707 1.00 71.50 183 ALA A O 1
ATOM 1392 N N . ASP A 1 184 ? 15.567 -5.472 -19.593 1.00 70.50 184 ASP A N 1
ATOM 1393 C CA . ASP A 1 184 ? 15.247 -6.251 -20.793 1.00 70.50 184 ASP A CA 1
ATOM 1394 C C . ASP A 1 184 ? 13.886 -5.855 -21.370 1.00 70.50 184 ASP A C 1
ATOM 1396 O O . ASP A 1 184 ? 13.721 -5.786 -22.586 1.00 70.50 184 ASP A O 1
ATOM 1400 N N . VAL A 1 185 ? 12.937 -5.471 -20.510 1.00 71.38 185 VAL A N 1
ATOM 1401 C CA . VAL A 1 185 ? 11.649 -4.917 -20.951 1.00 71.38 185 VAL A CA 1
ATOM 1402 C C . VAL A 1 185 ? 11.829 -3.563 -21.638 1.00 71.38 185 VAL A C 1
ATOM 1404 O O . VAL A 1 185 ? 11.171 -3.294 -22.640 1.00 71.38 185 VAL A O 1
ATOM 1407 N N . GLY A 1 186 ? 12.760 -2.730 -21.163 1.00 70.44 186 GLY A N 1
ATOM 1408 C CA . GLY A 1 186 ? 13.073 -1.440 -21.790 1.00 70.44 186 GLY A CA 1
ATOM 1409 C C . GLY A 1 186 ? 13.688 -1.541 -23.194 1.00 70.44 186 GLY A C 1
ATOM 1410 O O . GLY A 1 186 ? 13.725 -0.545 -23.910 1.00 70.44 186 GLY A O 1
ATOM 1411 N N . ARG A 1 187 ? 14.160 -2.728 -23.602 1.00 69.44 187 ARG A N 1
ATOM 1412 C CA . ARG A 1 187 ? 14.756 -2.990 -24.925 1.00 69.44 187 ARG A CA 1
ATOM 1413 C C . ARG A 1 187 ? 13.749 -3.499 -25.961 1.00 69.44 187 ARG A C 1
ATOM 1415 O O . ARG A 1 187 ? 14.120 -3.692 -27.118 1.00 69.44 187 ARG A O 1
ATOM 1422 N N . LEU A 1 188 ? 12.488 -3.719 -25.579 1.00 74.19 188 LEU A N 1
ATOM 1423 C CA . LEU A 1 188 ? 11.434 -4.114 -26.514 1.00 74.19 188 LEU A CA 1
ATOM 1424 C C . LEU A 1 188 ? 11.174 -2.993 -27.530 1.00 74.19 188 LEU A C 1
ATOM 1426 O O . LEU A 1 188 ? 10.788 -1.884 -27.176 1.00 74.19 188 LEU A O 1
ATOM 1430 N N . SER A 1 189 ? 11.366 -3.310 -28.811 1.00 64.31 189 SER A N 1
ATOM 1431 C CA . SER A 1 189 ? 11.214 -2.361 -29.923 1.00 64.31 189 SER A CA 1
ATOM 1432 C C . SER A 1 189 ? 9.744 -2.042 -30.253 1.00 64.31 189 SER A C 1
ATOM 1434 O O . SER A 1 189 ? 9.450 -0.996 -30.823 1.00 64.31 189 SER A O 1
ATOM 1436 N N . TRP A 1 190 ? 8.808 -2.916 -29.854 1.00 63.59 190 TRP A N 1
ATOM 1437 C CA . TRP A 1 190 ? 7.369 -2.758 -30.090 1.00 63.59 190 TRP A CA 1
ATOM 1438 C C . TRP A 1 190 ? 6.593 -2.600 -28.778 1.00 63.59 190 TRP A C 1
ATOM 1440 O O . TRP A 1 190 ? 6.882 -3.314 -27.811 1.00 63.59 190 TRP A O 1
ATOM 1450 N N . PRO A 1 191 ? 5.563 -1.730 -28.733 1.00 75.19 191 PRO A N 1
ATOM 1451 C CA . PRO A 1 191 ? 4.715 -1.600 -27.559 1.00 75.19 191 PRO A CA 1
ATOM 1452 C C . PRO A 1 191 ? 4.008 -2.929 -27.286 1.00 75.19 191 PRO A C 1
ATOM 1454 O O . PRO A 1 191 ? 3.282 -3.452 -28.132 1.00 75.19 191 PRO A O 1
ATOM 1457 N N . VAL A 1 192 ? 4.181 -3.460 -26.073 1.00 71.69 192 VAL A N 1
ATOM 1458 C CA . VAL A 1 192 ? 3.609 -4.750 -25.641 1.00 71.69 192 VAL A CA 1
ATOM 1459 C C . VAL A 1 192 ? 2.089 -4.805 -25.860 1.00 71.69 192 VAL A C 1
ATOM 1461 O O . VAL A 1 192 ? 1.555 -5.868 -26.180 1.00 71.69 192 VAL A O 1
ATOM 1464 N N . ILE A 1 193 ? 1.414 -3.654 -25.776 1.00 75.69 193 ILE A N 1
ATOM 1465 C CA . ILE A 1 193 ? -0.032 -3.472 -25.983 1.00 75.69 193 ILE A CA 1
ATOM 1466 C C . ILE A 1 193 ? -0.475 -3.840 -27.411 1.00 75.69 193 ILE A C 1
ATOM 1468 O O . ILE A 1 193 ? -1.600 -4.292 -27.595 1.00 75.69 193 ILE A O 1
ATOM 1472 N N . GLY A 1 194 ? 0.400 -3.721 -28.416 1.00 77.19 194 GLY A N 1
ATOM 1473 C CA . GLY A 1 194 ? 0.069 -3.983 -29.825 1.00 77.19 194 GLY A CA 1
ATOM 1474 C C . GLY A 1 194 ? -0.191 -5.455 -30.171 1.00 77.19 194 GLY A C 1
ATOM 1475 O O . GLY A 1 194 ? -0.533 -5.775 -31.301 1.00 77.19 194 GLY A O 1
ATOM 1476 N N . SER A 1 195 ? -0.041 -6.364 -29.209 1.00 83.06 195 SER A N 1
ATOM 1477 C CA . SER A 1 195 ? -0.270 -7.800 -29.386 1.00 83.06 195 SER A CA 1
ATOM 1478 C C . SER A 1 195 ? -1.474 -8.259 -28.568 1.00 83.06 195 SER A C 1
ATOM 1480 O O . SER A 1 195 ? -1.683 -7.777 -27.455 1.00 83.06 195 SER A O 1
ATOM 1482 N N . LEU A 1 196 ? -2.231 -9.241 -29.071 1.00 83.75 196 LEU A N 1
ATOM 1483 C CA . LEU A 1 196 ? -3.453 -9.741 -28.421 1.00 83.75 196 LEU A CA 1
ATOM 1484 C C . LEU A 1 196 ? -3.221 -10.141 -26.953 1.00 83.75 196 LEU A C 1
ATOM 1486 O O . LEU A 1 196 ? -3.989 -9.770 -26.069 1.00 83.75 196 LEU A O 1
ATOM 1490 N N . SER A 1 197 ? -2.114 -10.832 -26.674 1.00 83.94 197 SER A N 1
ATOM 1491 C CA . SER A 1 197 ? -1.742 -11.221 -25.309 1.00 83.94 197 SER A CA 1
ATOM 1492 C C . SER A 1 197 ? -1.363 -10.033 -24.421 1.00 83.94 197 SER A C 1
ATOM 1494 O O . SER A 1 197 ? -1.566 -10.086 -23.214 1.00 83.94 197 SER A O 1
ATOM 1496 N N . GLY A 1 198 ? -0.830 -8.949 -24.993 1.00 84.62 198 GLY A N 1
ATOM 1497 C CA . GLY A 1 198 ? -0.528 -7.728 -24.247 1.00 84.62 198 GLY A CA 1
ATOM 1498 C C . GLY A 1 198 ? -1.765 -6.882 -23.966 1.00 84.62 198 GLY A C 1
ATOM 1499 O O . GLY A 1 198 ? -1.867 -6.326 -22.881 1.00 84.62 198 GLY A O 1
ATOM 1500 N N . LEU A 1 199 ? -2.729 -6.840 -24.889 1.00 87.75 199 LEU A N 1
ATOM 1501 C CA . LEU A 1 199 ? -4.017 -6.176 -24.680 1.00 87.75 199 LEU A CA 1
ATOM 1502 C C . LEU A 1 199 ? -4.818 -6.855 -23.560 1.00 87.75 199 LEU A C 1
ATOM 1504 O O . LEU A 1 199 ? -5.278 -6.187 -22.636 1.00 87.75 199 LEU A O 1
ATOM 1508 N N . LEU A 1 200 ? -4.937 -8.188 -23.613 1.00 87.94 200 LEU A N 1
ATOM 1509 C CA . LEU A 1 200 ? -5.593 -8.966 -22.558 1.00 87.94 200 LEU A CA 1
ATOM 1510 C C . LEU A 1 200 ? -4.868 -8.796 -21.219 1.00 87.94 200 LEU A C 1
ATOM 1512 O O . LEU A 1 200 ? -5.518 -8.590 -20.199 1.00 87.94 200 LEU A O 1
ATOM 1516 N N . GLY A 1 201 ? -3.532 -8.797 -21.242 1.00 88.69 201 GLY A N 1
ATOM 1517 C CA . GLY A 1 201 ? -2.704 -8.502 -20.077 1.00 88.69 201 GLY A CA 1
ATOM 1518 C C . GLY A 1 201 ? -2.918 -7.104 -19.501 1.00 88.69 201 GLY A C 1
ATOM 1519 O O . GLY A 1 201 ? -2.999 -6.940 -18.293 1.00 88.69 201 GLY A O 1
ATOM 1520 N N . ALA A 1 202 ? -3.056 -6.084 -20.344 1.00 88.19 202 ALA A N 1
ATOM 1521 C CA . ALA A 1 202 ? -3.309 -4.721 -19.889 1.00 88.19 202 ALA A CA 1
ATOM 1522 C C . ALA A 1 202 ? -4.693 -4.588 -19.233 1.00 88.19 202 ALA A C 1
ATOM 1524 O O . ALA A 1 202 ? -4.824 -3.931 -18.201 1.00 88.19 202 ALA A O 1
ATOM 1525 N N . ALA A 1 203 ? -5.715 -5.246 -19.788 1.00 90.12 203 ALA A N 1
ATOM 1526 C CA . ALA A 1 203 ? -7.055 -5.262 -19.207 1.00 90.12 203 ALA A CA 1
ATOM 1527 C C . ALA A 1 203 ? -7.080 -5.974 -17.842 1.00 90.12 203 ALA A C 1
ATOM 1529 O O . ALA A 1 203 ? -7.640 -5.445 -16.879 1.00 90.12 203 ALA A O 1
ATOM 1530 N N . THR A 1 204 ? -6.434 -7.140 -17.729 1.00 90.56 204 THR A N 1
ATOM 1531 C CA . THR A 1 204 ? -6.335 -7.867 -16.453 1.00 90.56 204 THR A CA 1
ATOM 1532 C C . THR A 1 204 ? -5.477 -7.124 -15.435 1.00 90.56 204 THR A C 1
ATOM 1534 O O . THR A 1 204 ? -5.852 -7.078 -14.264 1.00 90.56 204 THR A O 1
ATOM 1537 N N . TYR A 1 205 ? -4.393 -6.469 -15.867 1.00 90.06 205 TYR A N 1
ATOM 1538 C CA . TYR A 1 205 ? -3.580 -5.597 -15.020 1.00 90.06 205 TYR A CA 1
ATOM 1539 C C . TYR A 1 205 ? -4.405 -4.437 -14.466 1.00 90.06 205 TYR A C 1
ATOM 1541 O O . TYR A 1 205 ? -4.351 -4.174 -13.272 1.00 90.06 205 TYR A O 1
ATOM 1549 N N . PHE A 1 206 ? -5.204 -3.770 -15.302 1.00 89.25 206 PHE A N 1
ATOM 1550 C CA . PHE A 1 206 ? -6.033 -2.649 -14.865 1.00 89.25 206 PHE A CA 1
ATOM 1551 C C . PHE A 1 206 ? -7.055 -3.073 -13.805 1.00 89.25 206 PHE A C 1
ATOM 1553 O O . PHE A 1 206 ? -7.182 -2.418 -12.770 1.00 89.25 206 PHE A O 1
ATOM 1560 N N . ILE A 1 207 ? -7.758 -4.187 -14.021 1.00 89.19 207 ILE A N 1
ATOM 1561 C CA . ILE A 1 207 ? -8.718 -4.714 -13.040 1.00 89.19 207 ILE A CA 1
ATOM 1562 C C . ILE A 1 207 ? -7.990 -5.139 -11.757 1.00 89.19 207 ILE A C 1
ATOM 1564 O O . ILE A 1 207 ? -8.407 -4.758 -10.665 1.00 89.19 207 ILE A O 1
ATOM 1568 N N . GLY A 1 208 ? -6.882 -5.873 -11.884 1.00 88.31 208 GLY A N 1
ATOM 1569 C CA . GLY A 1 208 ? -6.074 -6.329 -10.752 1.00 88.31 208 GLY A CA 1
ATOM 1570 C C . GLY A 1 208 ? -5.494 -5.177 -9.931 1.00 88.31 208 GLY A C 1
ATOM 1571 O O . GLY A 1 208 ? -5.548 -5.212 -8.706 1.00 88.31 208 GLY A O 1
ATOM 1572 N N . TYR A 1 209 ? -5.023 -4.117 -10.588 1.00 87.00 209 TYR A N 1
ATOM 1573 C CA . TYR A 1 209 ? -4.523 -2.909 -9.936 1.00 87.00 209 TYR A CA 1
ATOM 1574 C C . TYR A 1 209 ? -5.617 -2.226 -9.105 1.00 87.00 209 TYR A C 1
ATOM 1576 O O . TYR A 1 209 ? -5.394 -1.922 -7.938 1.00 87.00 209 TYR A O 1
ATOM 1584 N N . ASN A 1 210 ? -6.832 -2.079 -9.651 1.00 86.50 210 ASN A N 1
ATOM 1585 C CA . ASN A 1 210 ? -7.970 -1.525 -8.903 1.00 86.50 210 ASN A CA 1
ATOM 1586 C C . ASN A 1 210 ? -8.326 -2.358 -7.660 1.00 86.50 210 ASN A C 1
ATOM 1588 O O . ASN A 1 210 ? -8.744 -1.797 -6.646 1.00 86.50 210 ASN A O 1
ATOM 1592 N N . ILE A 1 211 ? -8.171 -3.684 -7.730 1.00 85.25 211 ILE A N 1
ATOM 1593 C CA . ILE A 1 211 ? -8.365 -4.569 -6.576 1.00 85.25 211 ILE A CA 1
ATOM 1594 C C . ILE A 1 211 ? -7.245 -4.351 -5.550 1.00 85.25 211 ILE A C 1
ATOM 1596 O O . ILE A 1 211 ? -7.535 -4.194 -4.366 1.00 85.25 211 ILE A O 1
ATOM 1600 N N . MET A 1 212 ? -5.985 -4.282 -5.990 1.00 82.44 212 MET A N 1
ATOM 1601 C CA . MET A 1 212 ? -4.816 -4.152 -5.112 1.00 82.44 212 MET A CA 1
ATOM 1602 C C . MET A 1 212 ? -4.806 -2.835 -4.327 1.00 82.44 212 MET A C 1
ATOM 1604 O O . MET A 1 212 ? -4.534 -2.838 -3.130 1.00 82.44 212 MET A O 1
ATOM 1608 N N . THR A 1 213 ? -5.193 -1.717 -4.950 1.00 78.75 213 THR A N 1
ATOM 1609 C CA . THR A 1 213 ? -5.281 -0.411 -4.269 1.00 78.75 213 THR A CA 1
ATOM 1610 C C . THR A 1 213 ? -6.350 -0.388 -3.158 1.00 78.75 213 THR A C 1
ATOM 1612 O O . THR A 1 213 ? -6.367 0.529 -2.338 1.00 78.75 213 THR A O 1
ATOM 1615 N N . ASN A 1 214 ? -7.240 -1.392 -3.086 1.00 78.00 214 ASN A N 1
ATOM 1616 C CA . ASN A 1 214 ? -8.331 -1.499 -2.108 1.00 78.00 214 ASN A CA 1
ATOM 1617 C C . ASN A 1 214 ? -9.117 -0.179 -1.963 1.00 78.00 214 ASN A C 1
ATOM 1619 O O . ASN A 1 214 ? -9.403 0.301 -0.864 1.00 78.00 214 ASN A O 1
ATOM 1623 N N . ASN A 1 215 ? -9.433 0.430 -3.102 1.00 78.19 215 ASN A N 1
ATOM 1624 C CA . ASN A 1 215 ? -10.332 1.568 -3.205 1.00 78.19 215 ASN A CA 1
ATOM 1625 C C . ASN A 1 215 ? -11.649 1.107 -3.838 1.00 78.19 215 ASN A C 1
ATOM 1627 O O . ASN A 1 215 ? -11.770 -0.005 -4.354 1.00 78.19 215 ASN A O 1
ATOM 1631 N N . ARG A 1 216 ? -12.672 1.963 -3.804 1.00 79.94 216 ARG A N 1
ATOM 1632 C CA . ARG A 1 216 ? -13.950 1.659 -4.463 1.00 79.94 216 ARG A CA 1
ATOM 1633 C C . ARG A 1 216 ? -13.703 1.398 -5.954 1.00 79.94 216 ARG A C 1
ATOM 1635 O O . ARG A 1 216 ? -13.037 2.221 -6.578 1.00 79.94 216 ARG A O 1
ATOM 1642 N N . PRO A 1 217 ? -14.260 0.322 -6.537 1.00 76.12 217 PRO A N 1
ATOM 1643 C CA . PRO A 1 217 ? -15.356 -0.516 -6.028 1.00 76.12 217 PRO A CA 1
ATOM 1644 C C . PRO A 1 217 ? -14.954 -1.710 -5.135 1.00 76.12 217 PRO A C 1
ATOM 1646 O O . PRO A 1 217 ? -15.822 -2.262 -4.464 1.00 76.12 217 PRO A O 1
ATOM 1649 N N . PHE A 1 218 ? -13.677 -2.094 -5.076 1.00 81.75 218 PHE A N 1
ATOM 1650 C CA . PHE A 1 218 ? -13.196 -3.293 -4.372 1.00 81.75 218 PHE A CA 1
ATOM 1651 C C . PHE A 1 218 ? -12.600 -2.970 -2.990 1.00 81.75 218 PHE A C 1
ATOM 1653 O O . PHE A 1 218 ? -11.447 -3.276 -2.705 1.00 81.75 218 PHE A O 1
ATOM 1660 N N . ASP A 1 219 ? -13.398 -2.362 -2.109 1.00 80.00 219 ASP A N 1
ATOM 1661 C CA . ASP A 1 219 ? -12.975 -1.988 -0.749 1.00 80.00 219 ASP A CA 1
ATOM 1662 C C . ASP A 1 219 ? -13.472 -2.996 0.300 1.00 80.00 219 ASP A C 1
ATOM 1664 O O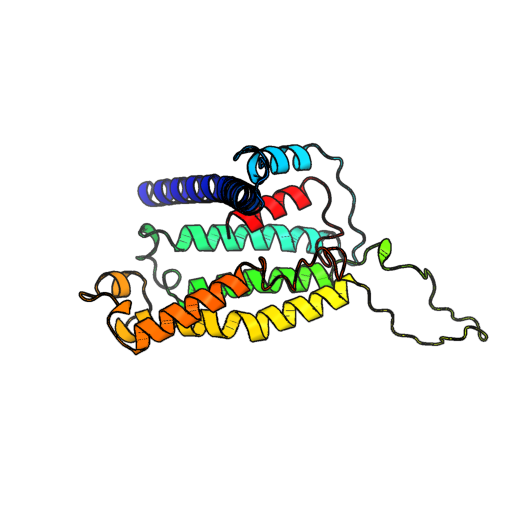 . ASP A 1 219 ? -14.389 -2.738 1.083 1.00 80.00 219 ASP A O 1
ATOM 1668 N N . ILE A 1 220 ? -12.891 -4.197 0.282 1.00 80.06 220 ILE A N 1
ATOM 1669 C CA . ILE A 1 220 ? -13.265 -5.273 1.212 1.00 80.06 220 ILE A CA 1
ATOM 1670 C C . ILE A 1 220 ? -12.456 -5.192 2.511 1.00 80.06 220 ILE A C 1
ATOM 1672 O O . ILE A 1 220 ? -12.961 -5.641 3.546 1.00 80.06 220 ILE A O 1
ATOM 1676 N N . ILE A 1 221 ? -11.239 -4.634 2.477 1.00 75.38 221 ILE A N 1
ATOM 1677 C CA . ILE A 1 221 ? -10.343 -4.555 3.643 1.00 75.38 221 ILE A CA 1
ATOM 1678 C C . ILE A 1 221 ? -10.689 -3.362 4.542 1.00 75.38 221 ILE A C 1
ATOM 1680 O O . ILE A 1 221 ? -10.610 -3.494 5.763 1.00 75.38 221 ILE A O 1
ATOM 1684 N N . LYS A 1 222 ? -11.108 -2.220 3.976 1.00 71.19 222 LYS A N 1
ATOM 1685 C CA . LYS A 1 222 ? -11.358 -0.967 4.715 1.00 71.19 222 LYS A CA 1
ATOM 1686 C C . LYS A 1 222 ? -12.800 -0.448 4.545 1.00 71.19 222 LYS A C 1
ATOM 1688 O O . LYS A 1 222 ? -12.995 0.768 4.437 1.00 71.19 222 LYS A O 1
ATOM 1693 N N . PRO A 1 223 ? -13.835 -1.315 4.570 1.00 70.56 223 PRO A N 1
ATOM 1694 C CA . PRO A 1 223 ? -15.202 -0.878 4.336 1.00 70.56 223 PRO A CA 1
ATOM 1695 C C . PRO A 1 223 ? -15.641 0.073 5.451 1.00 70.56 223 PRO A C 1
ATOM 1697 O O . PRO A 1 223 ? -15.665 -0.276 6.624 1.00 70.56 223 PRO A O 1
ATOM 1700 N N . LYS A 1 224 ? -16.053 1.290 5.096 1.00 69.12 224 LYS A N 1
ATOM 1701 C CA . LYS A 1 224 ? -16.549 2.258 6.094 1.00 69.12 224 LYS A CA 1
ATOM 1702 C C . LYS A 1 224 ? -17.949 1.939 6.622 1.00 69.12 224 LYS A C 1
ATOM 1704 O O . LYS A 1 224 ? -18.347 2.516 7.627 1.00 69.12 224 LYS A O 1
ATOM 1709 N N . VAL A 1 225 ? -18.698 1.096 5.911 1.00 64.88 225 VAL A N 1
ATOM 1710 C CA . VAL A 1 225 ? -20.129 0.849 6.158 1.00 64.88 225 VAL A CA 1
ATOM 1711 C C . VAL A 1 225 ? -20.385 -0.544 6.747 1.00 64.88 225 VAL A C 1
ATOM 1713 O O . VAL A 1 225 ? -21.262 -0.667 7.592 1.00 64.88 225 VAL A O 1
ATOM 1716 N N . ASP A 1 226 ? -19.602 -1.565 6.373 1.00 61.72 226 ASP A N 1
ATOM 1717 C CA . ASP A 1 226 ? -19.890 -2.958 6.765 1.00 61.72 226 ASP A CA 1
ATOM 1718 C C . ASP A 1 226 ? -19.268 -3.365 8.109 1.00 61.72 226 ASP A C 1
ATOM 1720 O O . ASP A 1 226 ? -19.934 -3.932 8.969 1.00 61.72 226 ASP A O 1
ATOM 1724 N N . ILE A 1 227 ? -17.965 -3.128 8.282 1.00 62.84 227 ILE A N 1
ATOM 1725 C CA . ILE A 1 227 ? -17.200 -3.482 9.486 1.00 62.84 227 ILE A CA 1
ATOM 1726 C C . ILE A 1 227 ? -16.278 -2.300 9.756 1.00 62.84 227 ILE A C 1
ATOM 1728 O O . ILE A 1 227 ? -15.462 -1.978 8.902 1.00 62.84 227 ILE A O 1
ATOM 1732 N N . ILE A 1 228 ? -16.426 -1.646 10.911 1.00 66.12 228 ILE A N 1
ATOM 1733 C CA . ILE A 1 228 ? -15.709 -0.413 11.282 1.00 66.12 228 ILE A CA 1
ATOM 1734 C C . ILE A 1 228 ? -14.197 -0.642 11.173 1.00 66.12 228 ILE A C 1
ATOM 1736 O O . ILE A 1 228 ? -13.625 -1.175 12.100 1.00 66.12 228 ILE A O 1
ATOM 1740 N N . GLU A 1 229 ? -13.560 -0.289 10.051 1.00 69.75 229 GLU A N 1
ATOM 1741 C CA . GLU A 1 229 ? -12.100 -0.229 9.799 1.00 69.75 229 GLU A CA 1
ATOM 1742 C C . GLU A 1 229 ? -11.200 -1.404 10.295 1.00 69.75 229 GLU A C 1
ATOM 1744 O O . GLU A 1 229 ? -9.981 -1.328 10.150 1.00 69.75 229 GLU A O 1
ATOM 1749 N N . GLY A 1 230 ? -11.762 -2.509 10.801 1.00 75.12 230 GLY A N 1
ATOM 1750 C CA . GLY A 1 230 ? -11.106 -3.760 11.188 1.00 75.12 230 GLY A CA 1
ATOM 1751 C C . GLY A 1 230 ? -9.763 -3.582 11.900 1.00 75.12 230 GLY A C 1
ATOM 1752 O O . GLY A 1 230 ? -9.663 -2.927 12.933 1.00 75.12 230 GLY A O 1
ATOM 1753 N N . GLY A 1 231 ? -8.705 -4.134 11.300 1.00 73.25 231 GLY A N 1
ATOM 1754 C CA . GLY A 1 231 ? -7.338 -4.084 11.833 1.00 73.25 231 GLY A CA 1
ATOM 1755 C C . GLY A 1 231 ? -6.706 -2.689 11.931 1.00 73.25 231 GLY A C 1
ATOM 1756 O O . GLY A 1 231 ? -5.581 -2.579 12.398 1.00 73.25 231 GLY A O 1
ATOM 1757 N N . LEU A 1 232 ? -7.384 -1.620 11.498 1.00 78.38 232 LEU A N 1
ATOM 1758 C CA . LEU A 1 232 ? -6.912 -0.241 11.657 1.00 78.38 232 LEU A CA 1
ATOM 1759 C C . LEU A 1 232 ? -7.516 0.466 12.876 1.00 78.38 232 LEU A C 1
ATOM 1761 O O . LEU A 1 232 ? -7.075 1.571 13.204 1.00 78.38 232 LEU A O 1
ATOM 1765 N N . MET A 1 233 ? -8.505 -0.139 13.546 1.00 78.62 233 MET A N 1
ATOM 1766 C CA . MET A 1 233 ? -9.248 0.494 14.644 1.00 78.62 233 MET A CA 1
ATOM 1767 C C . MET A 1 233 ? -8.349 0.930 15.805 1.00 78.62 233 MET A C 1
ATOM 1769 O O . MET A 1 233 ? -8.511 2.033 16.323 1.00 78.62 233 MET A O 1
ATOM 1773 N N . GLU A 1 234 ? -7.376 0.098 16.176 1.00 80.69 234 GLU A N 1
ATOM 1774 C CA . GLU A 1 234 ? -6.481 0.344 17.315 1.00 80.69 234 GLU A CA 1
ATOM 1775 C C . GLU A 1 234 ? -5.310 1.285 16.970 1.00 80.69 234 GLU A C 1
ATOM 1777 O O . GLU A 1 234 ? -4.602 1.770 17.857 1.00 80.69 234 GLU A O 1
ATOM 1782 N N . TYR A 1 235 ? -5.087 1.611 15.688 1.00 83.44 235 TYR A N 1
ATOM 1783 C CA . TYR A 1 235 ? -4.074 2.605 15.329 1.00 83.44 235 TYR A CA 1
ATOM 1784 C C . TYR A 1 235 ? -4.588 4.022 15.598 1.00 83.44 235 TYR A C 1
ATOM 1786 O O . TYR A 1 235 ? -5.356 4.611 14.832 1.00 83.44 235 TYR A O 1
ATOM 1794 N N . ALA A 1 236 ? -4.089 4.609 16.683 1.00 82.88 236 ALA A N 1
ATOM 1795 C CA . ALA A 1 236 ? -4.344 5.991 17.061 1.00 82.88 236 ALA A CA 1
ATOM 1796 C C . ALA A 1 236 ? -3.111 6.893 16.867 1.00 82.88 236 ALA A C 1
ATOM 1798 O O . ALA A 1 236 ? -1.964 6.443 16.840 1.00 82.88 236 ALA A O 1
ATOM 1799 N N . ALA A 1 237 ? -3.367 8.202 16.772 1.00 87.38 237 ALA A N 1
ATOM 1800 C CA . ALA A 1 237 ? -2.347 9.255 16.738 1.00 87.38 237 ALA A CA 1
ATOM 1801 C C . ALA A 1 237 ? -1.237 9.007 15.697 1.00 87.38 237 ALA A C 1
ATOM 1803 O O . ALA A 1 237 ? -1.547 8.760 14.532 1.00 87.38 237 ALA A O 1
ATOM 1804 N N . ALA A 1 238 ? 0.034 9.080 16.105 1.00 85.31 238 ALA A N 1
ATOM 1805 C CA . ALA A 1 238 ? 1.194 8.983 15.222 1.00 85.31 238 ALA A CA 1
ATOM 1806 C C . ALA A 1 238 ? 1.187 7.716 14.348 1.00 85.31 238 ALA A C 1
ATOM 1808 O O . ALA A 1 238 ? 1.504 7.800 13.164 1.00 85.31 238 ALA A O 1
ATOM 1809 N N . TRP A 1 239 ? 0.741 6.575 14.885 1.00 86.25 239 TRP A N 1
ATOM 1810 C CA . TRP A 1 239 ? 0.660 5.321 14.131 1.00 86.25 239 TRP A CA 1
ATOM 1811 C C . TRP A 1 239 ? -0.380 5.390 13.012 1.00 86.25 239 TRP A C 1
ATOM 1813 O O . TRP A 1 239 ? -0.118 4.965 11.891 1.00 86.25 239 TRP A O 1
ATOM 1823 N N . ARG A 1 240 ? -1.522 6.045 13.248 1.00 85.75 240 ARG A N 1
ATOM 1824 C CA . ARG A 1 240 ? -2.486 6.316 12.172 1.00 85.75 240 ARG A CA 1
ATOM 1825 C C . ARG A 1 240 ? -1.908 7.259 11.116 1.00 85.75 240 ARG A C 1
ATOM 1827 O O . ARG A 1 240 ? -2.190 7.097 9.935 1.00 85.75 240 ARG A O 1
ATOM 1834 N N . GLY A 1 241 ? -1.087 8.225 11.529 1.00 84.69 241 GLY A N 1
ATOM 1835 C CA . GLY A 1 241 ? -0.345 9.104 10.622 1.00 84.69 241 GLY A CA 1
ATOM 1836 C C . GLY A 1 241 ? 0.610 8.334 9.705 1.00 84.69 241 GLY A C 1
ATOM 1837 O O . GLY A 1 241 ? 0.580 8.538 8.496 1.00 84.69 241 GLY A O 1
ATOM 1838 N N . MET A 1 242 ? 1.391 7.399 10.254 1.00 85.50 242 MET A N 1
ATOM 1839 C CA . MET A 1 242 ? 2.291 6.531 9.474 1.00 85.50 242 MET A CA 1
ATOM 1840 C C . MET A 1 242 ? 1.530 5.662 8.474 1.00 85.50 242 MET A C 1
ATOM 1842 O O . MET A 1 242 ? 1.976 5.474 7.347 1.00 85.50 242 MET A O 1
ATOM 1846 N N . TYR A 1 243 ? 0.348 5.193 8.854 1.00 86.06 243 TYR A N 1
ATOM 1847 C CA . TYR A 1 243 ? -0.529 4.468 7.952 1.00 86.06 243 TYR A CA 1
ATOM 1848 C C . TYR A 1 243 ? -1.044 5.325 6.777 1.00 86.06 243 TYR A C 1
ATOM 1850 O O . TYR A 1 243 ? -1.113 4.844 5.648 1.00 86.06 243 TYR A O 1
ATOM 1858 N N . TYR A 1 244 ? -1.351 6.610 6.996 1.00 84.56 244 TYR A N 1
ATOM 1859 C CA . TYR A 1 244 ? -1.685 7.521 5.890 1.00 84.56 244 TYR A CA 1
ATOM 1860 C C . TYR A 1 244 ? -0.512 7.734 4.929 1.00 84.56 244 TYR A C 1
ATOM 1862 O O . TYR A 1 244 ? -0.745 7.896 3.734 1.00 84.56 244 TYR A O 1
ATOM 1870 N N . VAL A 1 245 ? 0.728 7.717 5.431 1.00 85.38 245 VAL A N 1
ATOM 1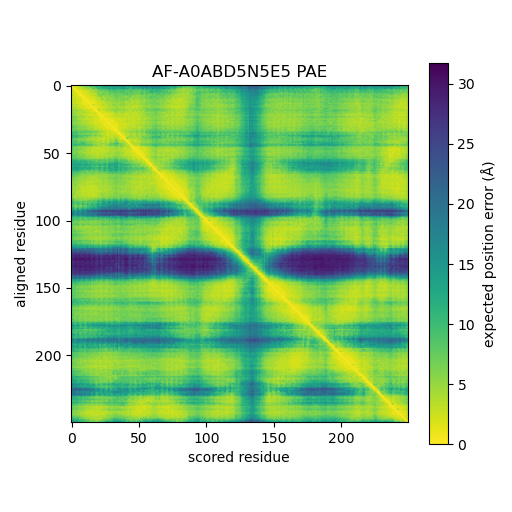871 C CA . VAL A 1 245 ? 1.924 7.742 4.577 1.00 85.38 245 VAL A CA 1
ATOM 1872 C C . VAL A 1 245 ? 2.007 6.449 3.768 1.00 85.38 245 VAL A C 1
ATOM 1874 O O . VAL A 1 245 ? 2.105 6.518 2.550 1.00 85.38 245 VAL A O 1
ATOM 1877 N N . LEU A 1 246 ? 1.881 5.286 4.416 1.00 83.88 246 LEU A N 1
ATOM 1878 C CA . LEU A 1 246 ? 1.891 3.978 3.750 1.00 83.88 246 LEU A CA 1
ATOM 1879 C C . LEU A 1 246 ? 0.872 3.918 2.601 1.00 83.88 246 LEU A C 1
ATOM 1881 O O . LEU A 1 246 ? 1.233 3.616 1.472 1.00 83.88 246 LEU A O 1
ATOM 1885 N N . SER A 1 247 ? -0.386 4.269 2.879 1.00 77.00 247 SER A N 1
ATOM 1886 C CA . SER A 1 247 ? -1.476 4.198 1.899 1.00 77.00 247 SER A CA 1
ATOM 1887 C C . SER A 1 247 ? -1.396 5.251 0.791 1.00 77.00 247 SER A C 1
ATOM 1889 O O . SER A 1 247 ? -2.129 5.125 -0.182 1.00 77.00 247 SER A O 1
ATOM 1891 N N . GLY A 1 248 ? -0.622 6.323 0.969 1.00 77.38 248 GLY A N 1
ATOM 1892 C CA . GLY A 1 248 ? -0.427 7.330 -0.074 1.00 77.38 248 GLY A CA 1
ATOM 1893 C C . GLY A 1 248 ? 0.730 6.994 -1.011 1.00 77.38 248 GLY A C 1
ATOM 1894 O O . GLY A 1 248 ? 0.719 7.408 -2.163 1.00 77.38 248 GLY A O 1
ATOM 1895 N N . VAL A 1 249 ? 1.739 6.283 -0.508 1.00 74.88 249 VAL A N 1
ATOM 1896 C CA . VAL A 1 249 ? 2.958 5.946 -1.258 1.00 74.88 249 VAL A CA 1
ATOM 1897 C C . VAL A 1 249 ? 2.780 4.701 -2.138 1.00 74.88 249 VAL A C 1
ATOM 1899 O O . VAL A 1 249 ? 3.519 4.545 -3.109 1.00 74.88 249 VAL A O 1
ATOM 1902 N N . LEU A 1 250 ? 1.814 3.846 -1.803 1.00 62.69 250 LEU A N 1
ATOM 1903 C CA . LEU A 1 250 ? 1.449 2.642 -2.551 1.00 62.69 250 LEU A CA 1
ATOM 1904 C C . LEU A 1 250 ? 0.505 2.944 -3.722 1.00 62.69 250 LEU A C 1
ATOM 1906 O O . LEU A 1 250 ? 0.717 2.360 -4.808 1.00 62.69 250 LEU A O 1
#

Secondary structure (DSSP, 8-state):
-HHHHHHHHHHHHHHHHHHHHHHHHHHHHHHHHTTSPPPPTTIIIIIHHHHHHTSPP-----S-HHHHHHHHHHHHHHHHHHHHHTSGGGTTSTTTTBHHHHHHHHHHHHHHHHHHHHH---TTT-S-SS---STT-S-TT-----HHHHHHHHHHHIIIIISHHHHHHHHHHHHHHTSSBHHHHTT-SS-GGGSHHHHHHHHHHHHHHHHHTT-TT--SSS-TTTSSSGGGTT--HHHHHHHHHHHHH-

Foldseek 3Di:
DVVLVVQLVVQLVVLLVQLLQVVLVVQCVVCVVVVHHGDHSNCLGPVVLVVLQPDDDDQAPFPDSVVLLVLLVVLLVLLSLLSSLPDPSNLPPPDCQFLCNNLVSLLSNLLSLLVLLVGHDDPVQCPDPDQCPDPPDPDHPDDRDGLSNVLSVQSVCLSVPLQVLQSVLSCQLQVVLVHRGPVSSVPDPDDLCVDPSNVVSVVSNVSSVVSSLCDPPNVRNQDVPPGPRRSCPRQGRNSVSSVSSSSSSD

pLDDT: mean 78.62, std 11.25, range [43.56, 94.56]

Solvent-accessible surface area (backbone atoms only — not comparable to full-atom values): 13515 Å² total; per-residue (Å²): 108,70,68,54,55,51,53,41,54,51,50,51,54,50,47,50,56,48,14,31,38,48,57,8,49,51,47,32,52,54,20,52,76,68,74,43,91,42,67,60,45,55,46,65,23,56,50,41,33,56,56,20,55,74,38,76,76,60,86,52,55,36,97,48,53,66,58,56,54,44,47,55,54,51,38,44,51,44,53,54,48,50,56,50,42,69,36,79,84,34,60,80,49,87,71,57,30,23,58,67,41,49,54,50,46,53,51,52,46,58,50,40,54,31,53,34,2,65,42,38,52,50,76,86,54,55,84,62,96,59,82,64,80,56,97,79,54,97,66,68,88,68,85,83,75,42,59,15,42,57,32,16,57,44,32,47,50,44,56,63,63,40,38,49,49,24,56,57,25,65,46,52,59,30,66,73,45,75,36,62,37,63,71,40,49,73,65,56,91,61,69,60,59,84,37,74,71,30,42,54,26,50,55,38,28,52,54,13,46,48,39,65,70,45,38,86,91,47,36,72,61,62,26,84,84,85,49,77,39,25,38,52,63,59,47,41,24,44,57,39,20,52,48,55,51,46,69,30,58,109